Protein AF-A0A3B0R1J9-F1 (afdb_monomer_lite)

Secondary structure (DSSP, 8-state):
-BS-EEE---SPP-PPTTSGGGGSPTTEEEEEES-SS-EEBS-EEE--SSEEEEEE-TTTTT-TT---TTS--S--S-EE---EEES-SSS--HHHHHHHHHTT-SS--SEEEES--SS-EES-GGGS-EES-TT-B--S-S--TTSPPSS-SSPPPPP---HHHHHHHHIIIIITTT--SSS-SSS--HHHHHHHTTT-HHHHHHHHHS-----TTSPPPPP-TTS-HHHHHHHHHHHHH------

pLDDT: mean 90.19, std 9.76, range [39.56, 98.62]

Radius of gyration: 22.63 Å; chains: 1; bounding box: 56×39×59 Å

InterPro domains:
  IPR009056 Cytochrome c-like domain [PS51007] (162-243)
  IPR011050 Pectin lyase fold/virulence factor [SSF51126] (3-91)
  IPR012334 Pectin lyase fold [G3DSA:2.160.20.10] (1-130)
  IPR036909 Cytochrome c-like domain superfamily [G3DSA:1.10.760.10] (140-243)
  IPR036909 Cytochrome c-like domain superfamily [SSF46626] (166-244)

Foldseek 3Di:
DADEEQEQQQDQQPPDPPDLSNQDHRLEGAEAWLAEPAEYDHYAFEQRQAERYEAYFCVVSVNPPPPPPPRRRHYEQYEYADYHYYHGFQHHDDPQVVVCVVVVHNGGWNYEYDDDYDNAAYACVVVIRYDPCPRHHHDPDRDCPVPDDPDDPDPDDPDPQDLLCLLVCLCVVPPCCQEDQCDGRQDDHLVVVLVVQPVNLVVQLVCLQPPDCPDPVHDGDHRPVVDDPSSSSSNSVVSNVDDDDDD

Structure (mmCIF, N/CA/C/O backbone):
data_AF-A0A3B0R1J9-F1
#
_entry.id   AF-A0A3B0R1J9-F1
#
loop_
_atom_site.group_PDB
_atom_site.id
_atom_site.type_symbol
_atom_site.label_atom_id
_atom_site.label_alt_id
_atom_site.label_comp_id
_atom_site.label_asym_id
_atom_site.label_entity_id
_atom_site.label_seq_id
_atom_site.pdbx_PDB_ins_code
_atom_site.Cartn_x
_atom_site.Cartn_y
_atom_site.Cartn_z
_atom_site.occupancy
_atom_site.B_iso_or_equiv
_atom_site.auth_seq_id
_atom_site.auth_comp_id
_atom_site.auth_asym_id
_atom_site.auth_atom_id
_atom_site.pdbx_PDB_model_num
ATOM 1 N N . MET A 1 1 ? 11.572 1.610 1.416 1.00 89.94 1 MET A N 1
ATOM 2 C CA . MET A 1 1 ? 10.756 0.505 1.961 1.00 89.94 1 MET A CA 1
ATOM 3 C C . MET A 1 1 ? 11.480 -0.829 1.808 1.00 89.94 1 MET A C 1
ATOM 5 O O . MET A 1 1 ? 11.990 -1.116 0.729 1.00 89.94 1 MET A O 1
ATOM 9 N N . ARG A 1 2 ? 11.538 -1.637 2.876 1.00 92.94 2 ARG A N 1
ATOM 10 C CA . ARG A 1 2 ? 12.175 -2.963 2.841 1.00 92.94 2 ARG A CA 1
ATOM 11 C C . ARG A 1 2 ? 11.554 -3.976 3.789 1.00 92.94 2 ARG A C 1
ATOM 13 O O . ARG A 1 2 ? 10.924 -3.563 4.759 1.00 92.94 2 ARG A O 1
ATOM 20 N N . ASN A 1 3 ? 11.816 -5.261 3.548 1.00 92.88 3 ASN A N 1
ATOM 21 C CA . ASN A 1 3 ? 11.417 -6.393 4.395 1.00 92.88 3 ASN A CA 1
ATOM 22 C C . ASN A 1 3 ? 9.895 -6.591 4.504 1.00 92.88 3 ASN A C 1
ATOM 24 O O . ASN A 1 3 ? 9.404 -7.013 5.550 1.00 92.88 3 ASN A O 1
ATOM 28 N N . ASN A 1 4 ? 9.145 -6.278 3.444 1.00 94.62 4 ASN A N 1
ATOM 29 C CA . ASN A 1 4 ? 7.693 -6.465 3.411 1.00 94.62 4 ASN A CA 1
ATOM 30 C C . ASN A 1 4 ? 7.298 -7.717 2.624 1.00 94.62 4 ASN A C 1
ATOM 32 O O . ASN A 1 4 ? 7.984 -8.120 1.681 1.00 94.62 4 ASN A O 1
ATOM 36 N N . PHE A 1 5 ? 6.140 -8.270 2.980 1.00 97.56 5 PHE A N 1
ATOM 37 C CA . PHE A 1 5 ? 5.405 -9.239 2.174 1.00 97.56 5 PHE A CA 1
ATOM 38 C C . PHE A 1 5 ? 4.242 -8.503 1.509 1.00 97.56 5 PHE A C 1
ATOM 40 O O . PHE A 1 5 ? 3.363 -7.990 2.197 1.00 97.56 5 PHE A O 1
ATOM 47 N N . VAL A 1 6 ? 4.267 -8.412 0.182 1.00 98.12 6 VAL A N 1
ATOM 48 C CA . VAL A 1 6 ? 3.245 -7.735 -0.624 1.00 98.12 6 VAL A CA 1
ATOM 49 C C . VAL A 1 6 ? 2.601 -8.783 -1.518 1.00 98.12 6 VAL A C 1
ATOM 51 O O . VAL A 1 6 ? 3.112 -9.097 -2.597 1.00 98.12 6 VAL A O 1
ATOM 54 N N . SER A 1 7 ? 1.516 -9.379 -1.034 1.00 97.62 7 SER A N 1
ATOM 55 C CA . SER A 1 7 ? 0.930 -10.566 -1.647 1.00 97.62 7 SER A CA 1
ATOM 56 C C . SER A 1 7 ? -0.553 -10.424 -1.932 1.00 97.62 7 SER A C 1
ATOM 58 O O . SER A 1 7 ? -1.298 -9.980 -1.064 1.00 97.62 7 SER A O 1
ATOM 60 N N . ASP A 1 8 ? -0.969 -10.902 -3.105 1.00 97.44 8 ASP A N 1
ATOM 61 C CA . ASP A 1 8 ? -2.372 -11.132 -3.456 1.00 97.44 8 ASP A CA 1
ATOM 62 C C . ASP A 1 8 ? -3.286 -9.914 -3.244 1.00 97.44 8 ASP A C 1
ATOM 64 O O . ASP A 1 8 ? -4.426 -10.057 -2.796 1.00 97.44 8 ASP A O 1
ATOM 68 N N . ASN A 1 9 ? -2.827 -8.714 -3.625 1.00 95.38 9 ASN A N 1
ATOM 69 C CA . ASN A 1 9 ? -3.610 -7.468 -3.571 1.00 95.38 9 ASN A CA 1
ATOM 70 C C . ASN A 1 9 ? -4.761 -7.435 -4.603 1.00 95.38 9 ASN A C 1
ATOM 72 O O . ASN A 1 9 ? -4.996 -6.429 -5.260 1.00 95.38 9 ASN A O 1
ATOM 76 N N . ASN A 1 10 ? -5.467 -8.548 -4.792 1.00 96.75 10 ASN A N 1
ATOM 77 C CA . ASN A 1 10 ? -6.402 -8.822 -5.883 1.00 96.75 10 ASN A CA 1
ATOM 78 C C . ASN A 1 10 ? -7.866 -8.535 -5.530 1.00 96.75 10 ASN A C 1
ATOM 80 O O . ASN A 1 10 ? -8.746 -8.795 -6.349 1.00 96.75 10 ASN A O 1
ATOM 84 N N . HIS A 1 11 ? -8.134 -8.063 -4.312 1.00 93.25 11 HIS A N 1
ATOM 85 C CA . HIS A 1 11 ? -9.479 -7.683 -3.904 1.00 93.25 11 HIS A CA 1
ATOM 86 C C . HIS A 1 11 ? -9.973 -6.474 -4.711 1.00 93.25 11 HIS A C 1
ATOM 88 O O . HIS A 1 11 ? -9.176 -5.647 -5.158 1.00 93.25 11 HIS A O 1
ATOM 94 N N . GLU A 1 12 ? -11.288 -6.385 -4.903 1.00 90.31 12 GLU A N 1
ATOM 95 C CA . GLU A 1 12 ? -11.907 -5.226 -5.541 1.00 90.31 12 GLU A CA 1
ATOM 96 C C . GLU A 1 12 ? -11.572 -3.949 -4.758 1.00 90.31 12 GLU A C 1
ATOM 98 O O . GLU A 1 12 ? -11.477 -3.956 -3.530 1.00 90.31 12 GLU A O 1
ATOM 103 N N . ASN A 1 13 ? -11.332 -2.848 -5.467 1.00 85.62 13 ASN A N 1
ATOM 104 C CA . ASN A 1 13 ? -10.977 -1.599 -4.814 1.00 85.62 13 ASN A CA 1
ATOM 105 C C . ASN A 1 13 ? -12.206 -1.014 -4.096 1.00 85.62 13 ASN A C 1
ATOM 107 O O . ASN A 1 13 ? -13.231 -0.758 -4.720 1.00 85.62 13 ASN A O 1
ATOM 111 N N . PHE A 1 14 ? -12.078 -0.783 -2.790 1.00 86.38 14 PHE A N 1
ATOM 112 C CA . PHE A 1 14 ? -13.118 -0.238 -1.907 1.00 86.38 14 PHE A CA 1
ATOM 113 C C . PHE A 1 14 ? -12.873 1.233 -1.524 1.00 86.38 14 PHE A C 1
ATOM 115 O O . PHE A 1 14 ? -13.463 1.750 -0.573 1.00 86.38 14 PHE A O 1
ATOM 122 N N . GLY A 1 15 ? -11.970 1.919 -2.226 1.00 80.44 15 GLY A N 1
ATOM 123 C CA . GLY A 1 15 ? -11.703 3.339 -2.043 1.00 80.44 15 GLY A CA 1
ATOM 124 C C . GLY A 1 15 ? -12.952 4.180 -2.303 1.00 80.44 15 GLY A C 1
ATOM 125 O O . GLY A 1 15 ? -13.723 3.907 -3.223 1.00 80.44 15 GLY A O 1
ATOM 126 N N . ALA A 1 16 ? -13.147 5.233 -1.505 1.00 76.25 16 ALA A N 1
ATOM 127 C CA . ALA A 1 16 ? -14.312 6.104 -1.634 1.00 76.25 16 ALA A CA 1
ATOM 128 C C . ALA A 1 16 ? -14.407 6.683 -3.062 1.00 76.25 16 ALA A C 1
ATOM 130 O O . ALA A 1 16 ? -13.393 7.201 -3.551 1.00 76.25 16 ALA A O 1
ATOM 131 N N . PRO A 1 17 ? -15.579 6.637 -3.727 1.00 77.75 17 PRO A N 1
ATOM 132 C CA . PRO A 1 17 ? -15.736 7.176 -5.074 1.00 77.75 17 PRO A CA 1
ATOM 133 C C . PRO A 1 17 ? -15.228 8.618 -5.176 1.00 77.75 17 PRO A C 1
ATOM 135 O O . PRO A 1 17 ? -15.587 9.473 -4.367 1.00 77.75 17 PRO A O 1
ATOM 138 N N . GLY A 1 18 ? -14.369 8.883 -6.161 1.00 73.88 18 GLY A N 1
ATOM 139 C CA . GLY A 1 18 ? -13.757 10.200 -6.372 1.00 73.88 18 GLY A CA 1
ATOM 140 C C . GLY A 1 18 ? -12.479 10.456 -5.564 1.00 73.88 18 GLY A C 1
ATOM 141 O O . GLY A 1 18 ? -11.815 11.462 -5.799 1.00 73.88 18 GLY A O 1
ATOM 142 N N . SER A 1 19 ? -12.092 9.555 -4.654 1.00 77.44 19 SER A N 1
ATOM 143 C CA . SER A 1 19 ? -10.760 9.582 -4.039 1.00 77.44 19 SER A CA 1
ATOM 144 C C . SER A 1 19 ? -9.698 9.093 -5.023 1.00 77.44 19 SER A C 1
ATOM 146 O O . SER A 1 19 ? -9.966 8.223 -5.853 1.00 77.44 19 SER A O 1
ATOM 148 N N . ILE A 1 20 ? -8.468 9.586 -4.882 1.00 75.62 20 ILE A N 1
ATOM 149 C CA . ILE A 1 20 ? -7.325 9.129 -5.688 1.00 75.62 20 ILE A CA 1
ATOM 150 C C . ILE A 1 20 ? -7.148 7.608 -5.572 1.00 75.62 20 ILE A C 1
ATOM 152 O O . ILE A 1 20 ? -6.971 6.912 -6.568 1.00 75.62 20 ILE A O 1
ATOM 156 N N . VAL A 1 21 ? -7.276 7.070 -4.356 1.00 80.75 21 VAL A N 1
ATOM 157 C CA . VAL A 1 21 ? -7.072 5.639 -4.106 1.00 80.75 21 VAL A CA 1
ATOM 158 C C . VAL A 1 21 ? -8.142 4.754 -4.743 1.00 80.75 21 VAL A C 1
ATOM 160 O O . VAL A 1 21 ? -7.839 3.603 -5.028 1.00 80.75 21 VAL A O 1
ATOM 163 N N . SER A 1 22 ? -9.347 5.267 -5.033 1.00 83.50 22 SER A N 1
ATOM 164 C CA . SER A 1 22 ? -10.405 4.500 -5.720 1.00 83.50 22 SER A CA 1
ATOM 165 C C . SER A 1 22 ? -10.076 4.161 -7.178 1.00 83.50 22 SER A C 1
ATOM 167 O O . SER A 1 22 ? -10.641 3.222 -7.732 1.00 83.50 22 SER A O 1
ATOM 169 N N . GLY A 1 23 ? -9.140 4.894 -7.793 1.00 83.25 23 GLY A N 1
ATOM 170 C CA . GLY A 1 23 ? -8.688 4.648 -9.163 1.00 83.25 23 GLY A CA 1
ATOM 171 C C . GLY A 1 23 ? -7.627 3.553 -9.291 1.00 83.25 23 GLY A C 1
ATOM 172 O O . GLY A 1 23 ? -7.325 3.132 -10.405 1.00 83.25 23 GLY A O 1
ATOM 173 N N . ILE A 1 24 ? -7.058 3.076 -8.178 1.00 88.00 24 ILE A N 1
ATOM 174 C CA . ILE A 1 24 ? -5.960 2.103 -8.207 1.00 88.00 24 ILE A CA 1
ATOM 175 C C . ILE A 1 24 ? -6.506 0.732 -8.641 1.00 88.00 24 ILE A C 1
ATOM 177 O O . ILE A 1 24 ? -7.381 0.183 -7.968 1.00 88.00 24 ILE A O 1
ATOM 181 N N . PRO A 1 25 ? -6.009 0.123 -9.730 1.00 90.81 25 PRO A N 1
ATOM 182 C CA . PRO A 1 25 ? -6.541 -1.158 -10.165 1.00 90.81 25 PRO A CA 1
ATOM 183 C C . PRO A 1 25 ? -6.240 -2.288 -9.163 1.00 90.81 25 PRO A C 1
ATOM 185 O O . PRO A 1 25 ? -5.107 -2.372 -8.664 1.00 90.81 25 PRO A O 1
ATOM 188 N N . PRO A 1 26 ? -7.200 -3.204 -8.919 1.00 94.12 26 PRO A N 1
ATOM 189 C CA . PRO A 1 26 ? -6.953 -4.451 -8.201 1.00 94.12 26 PRO A CA 1
ATOM 190 C C . PRO A 1 26 ? -5.757 -5.213 -8.770 1.00 94.12 26 PRO A C 1
ATOM 192 O O . PRO A 1 26 ? -5.537 -5.247 -9.978 1.00 94.12 26 PRO A O 1
ATOM 195 N N . GLY A 1 27 ? -4.998 -5.863 -7.898 1.00 95.56 27 GLY A N 1
ATOM 196 C CA . GLY A 1 27 ? -3.801 -6.622 -8.245 1.00 95.56 27 GLY A CA 1
ATOM 197 C C . GLY A 1 27 ? -2.546 -5.766 -8.396 1.00 95.56 27 GLY A C 1
ATOM 198 O O . GLY A 1 27 ? -1.582 -6.234 -8.999 1.00 95.56 27 GLY A O 1
ATOM 199 N N . THR A 1 28 ? -2.546 -4.528 -7.899 1.00 96.25 28 THR A N 1
ATOM 200 C CA . THR A 1 28 ? -1.350 -3.675 -7.824 1.00 96.25 28 THR A CA 1
ATOM 201 C C . THR A 1 28 ? -0.600 -3.960 -6.519 1.00 96.25 28 THR A C 1
ATOM 203 O O . THR A 1 28 ? -1.170 -3.845 -5.436 1.00 96.25 28 THR A O 1
ATOM 206 N N . GLY A 1 29 ? 0.670 -4.364 -6.609 1.00 97.31 29 GLY A N 1
ATOM 207 C CA . GLY A 1 29 ? 1.509 -4.668 -5.447 1.00 97.31 29 GLY A CA 1
ATOM 208 C C . GLY A 1 29 ? 1.966 -3.407 -4.712 1.00 97.31 29 GLY A C 1
ATOM 209 O O . GLY A 1 29 ? 1.382 -3.016 -3.705 1.00 97.31 29 GLY A O 1
ATOM 210 N N . ILE A 1 30 ? 3.027 -2.777 -5.214 1.00 97.81 30 ILE A N 1
ATOM 211 C CA . ILE A 1 30 ? 3.545 -1.493 -4.728 1.00 97.81 30 ILE A CA 1
ATOM 212 C C . ILE A 1 30 ? 3.221 -0.418 -5.764 1.00 97.81 30 ILE A C 1
ATOM 214 O O . ILE A 1 30 ? 3.515 -0.601 -6.942 1.00 97.81 30 ILE A O 1
ATOM 218 N N . LEU A 1 31 ? 2.665 0.707 -5.320 1.00 95.25 31 LEU A N 1
ATOM 219 C CA . LEU A 1 31 ? 2.482 1.906 -6.133 1.00 95.25 31 LEU A CA 1
ATOM 220 C C . LEU A 1 31 ? 3.383 3.020 -5.594 1.00 95.25 31 LEU A C 1
ATOM 222 O O . LEU A 1 31 ? 3.237 3.430 -4.444 1.00 95.25 31 LEU A O 1
ATOM 226 N N . VAL A 1 32 ? 4.297 3.505 -6.429 1.00 95.44 32 VAL A N 1
ATOM 227 C CA . VAL A 1 32 ? 5.063 4.734 -6.209 1.00 95.44 32 VAL A CA 1
ATOM 228 C C . VAL A 1 32 ? 4.465 5.792 -7.120 1.00 95.44 32 VAL A C 1
ATOM 230 O O . VAL A 1 32 ? 4.574 5.684 -8.337 1.00 95.44 32 VAL A O 1
ATOM 233 N N . MET A 1 33 ? 3.794 6.781 -6.538 1.00 91.62 33 MET A N 1
ATOM 234 C CA . MET A 1 33 ? 3.111 7.826 -7.293 1.00 91.62 33 MET A CA 1
ATOM 235 C C . MET A 1 33 ? 3.622 9.196 -6.865 1.00 91.62 33 MET A C 1
ATOM 237 O O . MET A 1 33 ? 3.461 9.532 -5.692 1.00 91.62 33 MET A O 1
ATOM 241 N N . ALA A 1 34 ? 4.216 9.941 -7.806 1.00 89.88 34 ALA A N 1
ATOM 242 C CA . ALA A 1 34 ? 4.748 11.296 -7.597 1.00 89.88 34 ALA A CA 1
ATOM 243 C C . ALA A 1 34 ? 5.610 11.422 -6.322 1.00 89.88 34 ALA A C 1
ATOM 245 O O . ALA A 1 34 ? 5.433 12.332 -5.513 1.00 89.88 34 ALA A O 1
ATOM 246 N N . ALA A 1 35 ? 6.451 10.415 -6.071 1.00 91.62 35 ALA A N 1
ATOM 247 C CA . ALA A 1 35 ? 7.222 10.309 -4.843 1.00 91.62 35 ALA A CA 1
ATOM 248 C C . ALA A 1 35 ? 8.715 10.238 -5.140 1.00 91.62 35 ALA A C 1
ATOM 250 O O . ALA A 1 35 ? 9.154 9.435 -5.966 1.00 91.62 35 ALA A O 1
ATOM 251 N N . ASP A 1 36 ? 9.458 11.014 -4.361 1.00 94.19 36 ASP A N 1
ATOM 252 C CA . ASP A 1 36 ? 10.896 11.182 -4.487 1.00 94.19 36 ASP A CA 1
ATOM 253 C C . ASP A 1 36 ? 11.686 10.288 -3.533 1.00 94.19 36 ASP A C 1
ATOM 255 O O . ASP A 1 36 ? 11.230 9.950 -2.435 1.00 94.19 36 ASP A O 1
ATOM 259 N N . ASP A 1 37 ? 12.912 9.946 -3.938 1.00 95.31 37 ASP A N 1
ATOM 260 C CA . ASP A 1 37 ? 13.922 9.286 -3.096 1.00 95.31 37 ASP A CA 1
ATOM 261 C C . ASP A 1 37 ? 13.435 7.956 -2.487 1.00 95.31 37 ASP A C 1
ATOM 263 O O . ASP A 1 37 ? 13.807 7.536 -1.382 1.00 95.31 37 ASP A O 1
ATOM 267 N N . VAL A 1 38 ? 12.585 7.251 -3.238 1.00 96.56 38 VAL A N 1
ATOM 268 C CA . VAL A 1 38 ? 12.028 5.964 -2.828 1.00 96.56 38 VAL A CA 1
ATOM 269 C C . VAL A 1 38 ? 13.006 4.840 -3.152 1.00 96.56 38 VAL A C 1
ATOM 271 O O . VAL A 1 38 ? 13.241 4.511 -4.310 1.00 96.56 38 VAL A O 1
ATOM 274 N N . ILE A 1 39 ? 13.518 4.168 -2.119 1.00 97.38 39 ILE A N 1
ATOM 275 C CA . ILE A 1 39 ? 14.309 2.938 -2.278 1.00 97.38 39 ILE A CA 1
ATOM 276 C C . ILE A 1 39 ? 13.432 1.715 -1.992 1.00 97.38 39 ILE A C 1
ATOM 278 O O . ILE A 1 39 ? 12.862 1.617 -0.902 1.00 97.38 39 ILE A O 1
ATOM 282 N N . ILE A 1 40 ? 13.336 0.762 -2.924 1.00 98.00 40 ILE A N 1
ATOM 283 C CA . ILE A 1 40 ? 12.571 -0.488 -2.768 1.00 98.00 40 ILE A CA 1
ATOM 284 C C . ILE A 1 40 ? 13.533 -1.677 -2.748 1.00 98.00 40 ILE A C 1
ATOM 286 O O . ILE A 1 40 ? 14.151 -2.005 -3.759 1.00 98.00 40 ILE A O 1
ATOM 290 N N . GLU A 1 41 ? 13.636 -2.358 -1.608 1.00 97.38 41 GLU A N 1
ATOM 291 C CA . GLU A 1 41 ? 14.619 -3.429 -1.399 1.00 97.38 41 GLU A CA 1
ATOM 292 C C . GLU A 1 41 ? 14.069 -4.563 -0.526 1.00 97.38 41 GLU A C 1
ATOM 294 O O . GLU A 1 41 ? 13.324 -4.324 0.413 1.00 97.38 41 GLU A O 1
ATOM 299 N N . ASN A 1 42 ? 14.500 -5.796 -0.771 1.00 97.00 42 ASN A N 1
ATOM 300 C CA . ASN A 1 42 ? 14.294 -6.968 0.076 1.00 97.00 42 ASN A CA 1
ATOM 301 C C . ASN A 1 42 ? 12.825 -7.200 0.452 1.00 97.00 42 ASN A C 1
ATOM 303 O O . ASN A 1 42 ? 12.500 -7.561 1.583 1.00 97.00 42 ASN A O 1
ATOM 307 N N . ASN A 1 43 ? 11.920 -6.950 -0.491 1.00 98.19 43 ASN A N 1
ATOM 308 C CA . ASN A 1 43 ? 10.515 -7.304 -0.359 1.00 98.19 43 ASN A CA 1
ATOM 309 C C . ASN A 1 43 ? 10.246 -8.625 -1.088 1.00 98.19 43 ASN A C 1
ATOM 311 O O . ASN A 1 43 ? 10.880 -8.931 -2.102 1.00 98.19 43 ASN A O 1
ATOM 315 N N . ILE A 1 44 ? 9.281 -9.386 -0.581 1.00 98.44 44 ILE A N 1
ATOM 316 C CA . ILE A 1 44 ? 8.680 -10.529 -1.271 1.00 98.44 44 ILE A CA 1
ATOM 317 C C . ILE A 1 44 ? 7.361 -10.035 -1.858 1.00 98.44 44 ILE A C 1
ATOM 319 O O . ILE A 1 44 ? 6.432 -9.722 -1.117 1.00 98.44 44 ILE A O 1
ATOM 323 N N . ILE A 1 45 ? 7.299 -9.925 -3.183 1.00 98.62 45 ILE A N 1
ATOM 324 C CA . ILE A 1 45 ? 6.162 -9.359 -3.916 1.00 98.62 45 ILE A CA 1
ATOM 325 C C . ILE A 1 45 ? 5.577 -10.456 -4.798 1.00 98.62 45 ILE A C 1
ATOM 327 O O . ILE A 1 45 ? 6.211 -10.875 -5.771 1.00 98.62 45 ILE A O 1
ATOM 331 N N . SER A 1 46 ? 4.385 -10.949 -4.468 1.00 98.44 46 SER A N 1
ATOM 332 C CA . SER A 1 46 ? 3.853 -12.151 -5.114 1.00 98.44 46 SER A CA 1
ATOM 333 C C . SER A 1 46 ? 2.357 -12.150 -5.385 1.00 98.44 46 SER A C 1
ATOM 335 O O . SER A 1 46 ? 1.573 -11.670 -4.580 1.00 98.44 46 SER A O 1
ATOM 337 N N . GLY A 1 47 ? 1.936 -12.775 -6.484 1.00 98.06 47 GLY A N 1
ATOM 338 C CA . GLY A 1 47 ? 0.512 -13.044 -6.734 1.00 98.06 47 GLY A CA 1
ATOM 339 C C . GLY A 1 47 ? -0.340 -11.809 -7.052 1.00 98.06 47 GLY A C 1
ATOM 340 O O . GLY A 1 47 ? -1.557 -11.920 -7.164 1.00 98.06 47 GLY A O 1
ATOM 341 N N . ASN A 1 48 ? 0.263 -10.632 -7.234 1.00 98.25 48 ASN A N 1
ATOM 342 C CA . ASN A 1 48 ? -0.464 -9.413 -7.585 1.00 98.25 48 ASN A CA 1
ATOM 343 C C . ASN A 1 48 ? -0.844 -9.463 -9.073 1.00 98.25 48 ASN A C 1
ATOM 345 O O . ASN A 1 48 ? 0.024 -9.452 -9.948 1.00 98.25 48 ASN A O 1
ATOM 349 N N . ASN A 1 49 ? -2.138 -9.577 -9.382 1.00 97.50 49 ASN A N 1
ATOM 350 C CA . ASN A 1 49 ? -2.614 -9.921 -10.724 1.00 97.50 49 ASN A CA 1
ATOM 351 C C . ASN A 1 49 ? -2.312 -8.866 -11.788 1.00 97.50 49 ASN A C 1
ATOM 353 O O . ASN A 1 49 ? -2.152 -9.232 -12.951 1.00 97.50 49 ASN A O 1
ATOM 357 N N . ASN A 1 50 ? -2.215 -7.595 -11.410 1.00 96.19 50 ASN A N 1
ATOM 358 C CA . ASN A 1 50 ? -2.021 -6.495 -12.340 1.00 96.19 50 ASN A CA 1
ATOM 359 C C . ASN A 1 50 ? -0.539 -6.179 -12.550 1.00 96.19 50 ASN A C 1
ATOM 361 O O . ASN A 1 50 ? -0.052 -6.263 -13.677 1.00 96.19 50 ASN A O 1
ATOM 365 N N . VAL A 1 51 ? 0.185 -5.875 -11.470 1.00 97.69 51 VAL A N 1
ATOM 366 C CA . VAL A 1 51 ? 1.608 -5.508 -11.506 1.00 97.69 51 VAL A CA 1
ATOM 367 C C . VAL A 1 51 ? 2.254 -5.672 -10.129 1.00 97.69 51 VAL A C 1
ATOM 369 O O . VAL A 1 51 ? 1.600 -5.472 -9.106 1.00 97.69 51 VAL A O 1
ATOM 372 N N . GLY A 1 52 ? 3.538 -6.039 -10.089 1.00 98.12 52 GLY A N 1
ATOM 373 C CA . GLY A 1 52 ? 4.300 -6.130 -8.838 1.00 98.12 52 GLY A CA 1
ATOM 374 C C . GLY A 1 52 ? 4.650 -4.752 -8.270 1.00 98.12 52 GLY A C 1
ATOM 375 O O . GLY A 1 52 ? 4.302 -4.451 -7.131 1.00 98.12 52 GLY A O 1
ATOM 376 N N . ILE A 1 53 ? 5.299 -3.906 -9.070 1.00 98.25 53 ILE A N 1
ATOM 377 C CA . ILE A 1 53 ? 5.612 -2.508 -8.751 1.00 98.25 53 ILE A CA 1
ATOM 378 C C . ILE A 1 53 ? 5.155 -1.617 -9.909 1.00 98.25 53 ILE A C 1
ATOM 380 O O . ILE A 1 53 ? 5.557 -1.845 -11.046 1.00 98.25 53 ILE A O 1
ATOM 384 N N . ALA A 1 54 ? 4.356 -0.596 -9.619 1.00 96.56 54 ALA A N 1
ATOM 385 C CA . ALA A 1 54 ? 4.021 0.483 -10.541 1.00 96.56 54 ALA A CA 1
ATOM 386 C C . ALA A 1 54 ? 4.651 1.794 -10.060 1.00 96.56 54 ALA A C 1
ATOM 388 O O . ALA A 1 54 ? 4.489 2.165 -8.899 1.00 96.56 54 ALA A O 1
ATOM 389 N N . ILE A 1 55 ? 5.355 2.482 -10.954 1.00 96.50 55 ILE A N 1
ATOM 390 C CA . ILE A 1 55 ? 5.926 3.815 -10.750 1.00 96.50 55 ILE A CA 1
ATOM 391 C C . ILE A 1 55 ? 5.222 4.755 -11.722 1.00 96.50 55 ILE A C 1
ATOM 393 O O . ILE A 1 55 ? 5.183 4.468 -12.918 1.00 96.50 55 ILE A O 1
ATOM 397 N N . THR A 1 56 ? 4.621 5.827 -11.212 1.00 92.38 56 THR A N 1
ATOM 398 C CA . THR A 1 56 ? 3.804 6.735 -12.023 1.00 92.38 56 THR A CA 1
ATOM 399 C C . THR A 1 56 ? 3.839 8.172 -11.527 1.00 92.38 56 THR A C 1
ATOM 401 O O . THR A 1 56 ? 4.014 8.434 -10.339 1.00 92.38 56 THR A O 1
ATOM 404 N N . ASP A 1 57 ? 3.616 9.111 -12.437 1.00 88.06 57 ASP A N 1
ATOM 405 C CA . ASP A 1 57 ? 3.236 10.481 -12.095 1.00 88.06 57 ASP A CA 1
ATOM 406 C C . ASP A 1 57 ? 1.749 10.571 -11.683 1.00 88.06 57 ASP A C 1
ATOM 408 O O . ASP A 1 57 ? 0.998 9.585 -11.742 1.00 88.06 57 ASP A O 1
ATOM 412 N N . PHE A 1 58 ? 1.305 11.758 -11.258 1.00 80.06 58 PHE A N 1
ATOM 413 C CA . PHE A 1 58 ? -0.103 12.002 -10.920 1.00 80.06 58 PHE A CA 1
ATOM 414 C C . PHE A 1 58 ? -1.062 11.908 -12.116 1.00 80.06 58 PHE A C 1
ATOM 416 O O . PHE A 1 58 ? -2.222 11.520 -11.934 1.00 80.06 58 PHE A O 1
ATOM 423 N N . GLU A 1 59 ? -0.621 12.271 -13.324 1.00 75.38 59 GLU A N 1
ATOM 424 C CA . GLU A 1 59 ? -1.487 12.300 -14.507 1.00 75.38 59 GLU A CA 1
ATOM 425 C C . GLU A 1 59 ? -1.917 10.890 -14.917 1.00 75.38 59 GLU A C 1
ATOM 427 O O . GLU A 1 59 ? -3.113 10.631 -15.091 1.00 75.38 59 GLU A O 1
ATOM 432 N N . ASN A 1 60 ? -0.946 9.982 -15.008 1.00 75.12 60 ASN A N 1
ATOM 433 C CA . ASN A 1 60 ? -1.129 8.577 -15.354 1.00 75.12 60 ASN A CA 1
ATOM 434 C C . ASN A 1 60 ? -1.652 7.761 -14.156 1.00 75.12 60 ASN A C 1
ATOM 436 O O . ASN A 1 60 ? -2.383 6.790 -14.333 1.00 75.12 60 ASN A O 1
ATOM 440 N N . GLY A 1 61 ? -1.379 8.195 -12.919 1.00 64.38 61 GLY A N 1
ATOM 441 C CA . GLY A 1 61 ? -1.869 7.558 -11.689 1.00 64.38 61 GLY A CA 1
ATOM 442 C C . GLY A 1 61 ? -3.358 7.780 -11.384 1.00 64.38 61 GLY A C 1
ATOM 443 O O . GLY A 1 61 ? -3.844 7.349 -10.338 1.00 64.38 61 GLY A O 1
ATOM 444 N N . GLY A 1 62 ? -4.099 8.473 -12.257 1.00 63.50 62 GLY A N 1
ATOM 445 C CA . GLY A 1 62 ? -5.519 8.786 -12.048 1.00 63.50 62 GLY A CA 1
ATOM 446 C C . GLY A 1 62 ? -5.764 9.906 -11.029 1.00 63.50 62 GLY A C 1
ATOM 447 O O . GLY A 1 62 ? -6.903 10.153 -10.632 1.00 63.50 62 GLY A O 1
ATOM 448 N N . ALA A 1 63 ? -4.710 10.621 -10.636 1.00 58.97 63 ALA A N 1
ATOM 449 C CA . ALA A 1 63 ? -4.707 11.649 -9.609 1.00 58.97 63 ALA A CA 1
ATOM 450 C C . ALA A 1 63 ? -4.606 13.059 -10.213 1.00 58.97 63 ALA A C 1
ATOM 452 O O . ALA A 1 63 ? -3.846 13.896 -9.731 1.00 58.97 63 ALA A O 1
ATOM 453 N N . LYS A 1 64 ? -5.448 13.379 -11.210 1.00 56.34 64 LYS A N 1
ATOM 454 C CA . LYS A 1 64 ? -5.581 14.727 -11.827 1.00 56.34 64 LYS A CA 1
ATOM 455 C C . LYS A 1 64 ? -5.990 15.851 -10.845 1.00 56.34 64 LYS A C 1
ATOM 457 O O . LYS A 1 64 ? -6.406 16.930 -11.263 1.00 56.34 64 LYS A O 1
ATOM 462 N N . ALA A 1 65 ? -5.979 15.574 -9.544 1.00 49.69 65 ALA A N 1
ATOM 463 C CA . ALA A 1 65 ? -6.551 16.389 -8.488 1.00 49.69 65 ALA A CA 1
ATOM 464 C C . ALA A 1 65 ? -5.572 17.411 -7.895 1.00 49.69 65 ALA A C 1
ATOM 466 O O . ALA A 1 65 ? -6.045 18.412 -7.355 1.00 49.69 65 ALA A O 1
ATOM 467 N N . SER A 1 66 ? -4.250 17.219 -8.003 1.00 55.00 66 SER A N 1
ATOM 468 C CA . SER A 1 66 ? -3.320 18.263 -7.561 1.00 55.00 66 SER A CA 1
ATOM 469 C C . SER A 1 66 ? -3.225 19.344 -8.635 1.00 55.00 66 SER A C 1
ATOM 471 O O . SER A 1 66 ? -2.631 19.150 -9.689 1.00 55.00 66 SER A O 1
ATOM 473 N N . LYS A 1 67 ? -3.876 20.481 -8.381 1.00 56.41 67 LYS A N 1
ATOM 474 C CA . LYS A 1 67 ? -3.709 21.723 -9.155 1.00 56.41 67 LYS A CA 1
ATOM 475 C C . LYS A 1 67 ? -2.659 22.638 -8.528 1.00 56.41 67 LYS A C 1
ATOM 477 O O . LYS A 1 67 ? -2.606 23.809 -8.895 1.00 56.41 67 LYS A O 1
ATOM 482 N N . ASP A 1 68 ? -1.924 22.144 -7.533 1.00 67.38 68 ASP A N 1
ATOM 483 C CA . ASP A 1 68 ? -0.886 22.91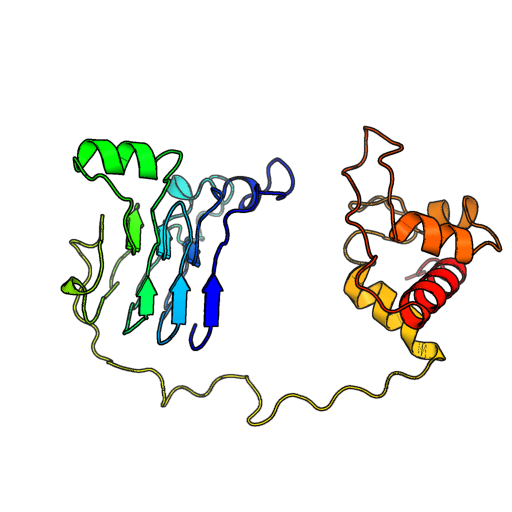6 -6.869 1.00 67.38 68 ASP A CA 1
ATOM 484 C C . ASP A 1 68 ? 0.312 23.043 -7.822 1.00 67.38 68 ASP A C 1
ATOM 486 O O . ASP A 1 68 ? 0.947 22.029 -8.116 1.00 67.38 68 ASP A O 1
ATOM 490 N N . PRO A 1 69 ? 0.601 24.247 -8.349 1.00 67.38 69 PRO A N 1
ATOM 491 C CA . PRO A 1 69 ? 1.696 24.447 -9.293 1.00 67.38 69 PRO A CA 1
ATOM 492 C C . PRO A 1 69 ? 3.079 24.202 -8.673 1.00 67.38 69 PRO A C 1
ATOM 494 O O . PRO A 1 69 ? 4.038 24.057 -9.423 1.00 67.38 69 PRO A O 1
ATOM 497 N N . GLU A 1 70 ? 3.186 24.149 -7.341 1.00 76.44 70 GLU A N 1
ATOM 498 C CA . GLU A 1 70 ? 4.436 23.862 -6.625 1.00 76.44 70 GLU A CA 1
ATOM 499 C C . GLU A 1 70 ? 4.634 22.360 -6.354 1.00 76.44 70 GLU A C 1
ATOM 501 O O . GLU A 1 70 ? 5.667 21.953 -5.823 1.00 76.44 70 GLU A O 1
ATOM 506 N N . SER A 1 71 ? 3.650 21.519 -6.688 1.00 74.19 71 SER A N 1
ATOM 507 C CA . SER A 1 71 ? 3.771 20.071 -6.542 1.00 74.19 71 SER A CA 1
ATOM 508 C C . SER A 1 71 ? 4.517 19.493 -7.738 1.00 74.19 71 SER A C 1
ATOM 510 O O . SER A 1 71 ? 4.025 19.582 -8.862 1.00 74.19 71 SER A O 1
ATOM 512 N N . ASP A 1 72 ? 5.642 18.822 -7.494 1.00 82.88 72 ASP A N 1
ATOM 513 C CA . ASP A 1 72 ? 6.252 17.969 -8.514 1.00 82.88 72 ASP A CA 1
ATOM 514 C C . ASP A 1 72 ? 5.304 16.796 -8.814 1.00 82.88 72 ASP A C 1
ATOM 516 O O . ASP A 1 72 ? 4.893 16.091 -7.883 1.00 82.88 72 ASP A O 1
ATOM 520 N N . PRO A 1 73 ? 4.859 16.612 -10.069 1.00 85.06 73 PRO A N 1
ATOM 521 C CA . PRO A 1 73 ? 3.981 15.507 -10.408 1.00 85.06 73 PRO A CA 1
ATOM 522 C C . PRO A 1 73 ? 4.736 14.198 -10.641 1.00 85.06 73 PRO A C 1
ATOM 524 O O . PRO A 1 73 ? 4.079 13.159 -10.728 1.00 85.06 73 PRO A O 1
ATOM 527 N N . ASN A 1 74 ? 6.063 14.230 -10.786 1.00 90.69 74 ASN A N 1
ATOM 528 C CA . ASN A 1 74 ? 6.850 13.087 -11.218 1.00 90.69 74 ASN A CA 1
ATOM 529 C C . ASN A 1 74 ? 7.453 12.315 -10.039 1.00 90.69 74 ASN A C 1
ATOM 531 O O . ASN A 1 74 ? 7.712 12.874 -8.979 1.00 90.69 74 ASN A O 1
ATOM 535 N N . PRO A 1 75 ? 7.667 11.001 -10.198 1.00 92.94 75 PRO A N 1
ATOM 536 C CA . PRO A 1 75 ? 8.472 10.227 -9.269 1.00 92.94 75 PRO A CA 1
ATOM 537 C C . PRO A 1 75 ? 9.968 10.348 -9.604 1.00 92.94 75 PRO A C 1
ATOM 539 O O . PRO A 1 75 ? 10.426 9.763 -10.590 1.00 92.94 75 PRO A O 1
ATOM 542 N N . ASP A 1 76 ? 10.752 11.012 -8.754 1.00 95.06 76 ASP A N 1
ATOM 543 C CA . ASP A 1 76 ? 12.196 11.141 -8.968 1.00 95.06 76 ASP A CA 1
ATOM 544 C C . ASP A 1 76 ? 13.047 10.229 -8.078 1.00 95.06 76 ASP A C 1
ATOM 546 O O . ASP A 1 76 ? 12.740 9.923 -6.923 1.00 95.06 76 ASP A O 1
ATOM 550 N N . ARG A 1 77 ? 14.210 9.829 -8.608 1.00 97.00 77 ARG A N 1
ATOM 551 C CA . ARG A 1 77 ? 15.264 9.107 -7.869 1.00 97.00 77 ARG A CA 1
ATOM 552 C C . ARG A 1 77 ? 14.763 7.813 -7.213 1.00 97.00 77 ARG A C 1
ATOM 554 O O . ARG A 1 77 ? 15.259 7.386 -6.165 1.00 97.00 77 ARG A O 1
ATOM 561 N N . VAL A 1 78 ? 13.816 7.133 -7.862 1.00 98.06 78 VAL A N 1
ATOM 562 C CA . VAL A 1 78 ? 13.326 5.828 -7.416 1.00 98.06 78 VAL A CA 1
ATOM 563 C C . VAL A 1 78 ? 14.414 4.783 -7.649 1.00 98.06 78 VAL A C 1
ATOM 565 O O . VAL A 1 78 ? 14.842 4.538 -8.775 1.00 98.06 78 VAL A O 1
ATOM 568 N N . THR A 1 79 ? 14.872 4.144 -6.577 1.00 98.25 79 THR A N 1
ATOM 569 C CA . THR A 1 79 ? 15.945 3.145 -6.616 1.00 98.25 79 THR A CA 1
ATOM 570 C C . THR A 1 79 ? 15.392 1.759 -6.306 1.00 98.25 79 THR A C 1
ATOM 572 O O . THR A 1 79 ? 14.985 1.467 -5.179 1.00 98.25 79 THR A O 1
ATOM 575 N N . ILE A 1 80 ? 15.404 0.870 -7.299 1.00 98.19 80 ILE A N 1
ATOM 576 C CA . ILE A 1 80 ? 14.965 -0.520 -7.151 1.00 98.19 80 ILE A CA 1
ATOM 577 C C . ILE A 1 80 ? 16.188 -1.418 -6.955 1.00 98.19 80 ILE A C 1
ATOM 579 O O . ILE A 1 80 ? 16.984 -1.647 -7.868 1.00 98.19 80 ILE A O 1
ATOM 583 N N . LEU A 1 81 ? 16.319 -1.965 -5.753 1.00 98.06 81 LEU A N 1
ATOM 584 C CA . LEU A 1 81 ? 17.355 -2.937 -5.416 1.00 98.06 81 LEU A CA 1
ATOM 585 C C . LEU A 1 81 ? 16.803 -4.367 -5.540 1.00 98.06 81 LEU A C 1
ATOM 587 O O . LEU A 1 81 ? 15.793 -4.616 -6.208 1.00 98.06 81 LEU A O 1
ATOM 591 N N . ASP A 1 82 ? 17.476 -5.343 -4.934 1.00 97.25 82 ASP A N 1
ATOM 592 C CA . ASP A 1 82 ? 17.041 -6.735 -5.002 1.00 97.25 82 ASP A CA 1
ATOM 593 C C . ASP A 1 82 ? 15.723 -6.952 -4.259 1.00 97.25 82 ASP A C 1
ATOM 595 O O . ASP A 1 82 ? 15.626 -6.743 -3.055 1.00 97.25 82 ASP A O 1
ATOM 599 N N . ASN A 1 83 ? 14.711 -7.421 -4.982 1.00 97.88 83 ASN A N 1
ATOM 600 C CA . ASN A 1 83 ? 13.426 -7.859 -4.457 1.00 97.88 83 ASN A CA 1
ATOM 601 C C . ASN A 1 83 ? 13.137 -9.261 -5.005 1.00 97.88 83 ASN A C 1
ATOM 603 O O . ASN A 1 83 ? 13.581 -9.627 -6.094 1.00 97.88 83 ASN A O 1
ATOM 607 N N . PHE A 1 84 ? 12.380 -10.061 -4.264 1.00 98.00 84 PHE A N 1
ATOM 608 C CA . PHE A 1 84 ? 11.907 -11.345 -4.762 1.00 98.00 84 PHE A CA 1
ATOM 609 C C . PHE A 1 84 ? 10.510 -11.167 -5.350 1.00 98.00 84 PHE A C 1
ATOM 611 O O . PHE A 1 84 ? 9.573 -10.837 -4.626 1.00 98.00 84 PHE A O 1
ATOM 618 N N . MET A 1 85 ? 10.372 -11.376 -6.660 1.00 98.19 85 MET A N 1
ATOM 619 C CA . MET A 1 85 ? 9.099 -11.228 -7.365 1.00 98.19 85 MET A CA 1
ATOM 620 C C . MET A 1 85 ? 8.689 -12.540 -8.018 1.00 98.19 85 MET A C 1
ATOM 622 O O . MET A 1 85 ? 9.474 -13.150 -8.744 1.00 98.19 85 MET A O 1
ATOM 626 N N . ILE A 1 86 ? 7.457 -12.979 -7.767 1.00 97.19 86 ILE A N 1
ATOM 627 C CA . ILE A 1 86 ? 6.935 -14.222 -8.339 1.00 97.19 86 ILE A CA 1
ATOM 628 C C . ILE A 1 86 ? 5.441 -14.112 -8.626 1.00 97.19 86 ILE A C 1
ATOM 630 O O . ILE A 1 86 ? 4.674 -13.604 -7.818 1.00 97.19 86 ILE A O 1
ATOM 634 N N . ASN A 1 87 ? 5.003 -14.636 -9.770 1.00 96.62 87 ASN A N 1
ATOM 635 C CA . ASN A 1 87 ? 3.584 -14.700 -10.132 1.00 96.62 87 ASN A CA 1
ATOM 636 C C . ASN A 1 87 ? 2.854 -13.343 -10.067 1.00 96.62 87 ASN A C 1
ATOM 638 O O . ASN A 1 87 ? 1.682 -13.315 -9.711 1.00 96.62 87 ASN A O 1
ATOM 642 N N . ASN A 1 88 ? 3.509 -12.232 -10.412 1.00 97.75 88 ASN A N 1
ATOM 643 C CA . ASN A 1 88 ? 2.826 -10.950 -10.605 1.00 97.75 88 ASN A CA 1
ATOM 644 C C . ASN A 1 88 ? 2.423 -10.764 -12.079 1.00 97.75 88 ASN A C 1
ATOM 646 O O . ASN A 1 88 ? 3.028 -11.355 -12.980 1.00 97.75 88 ASN A O 1
ATOM 650 N N . GLY A 1 89 ? 1.406 -9.943 -12.333 1.00 96.88 89 GLY A N 1
ATOM 651 C CA . GLY A 1 89 ? 0.941 -9.632 -13.684 1.00 96.88 89 GLY A CA 1
ATOM 652 C C . GLY A 1 89 ? 0.230 -10.797 -14.383 1.00 96.88 89 GLY A C 1
ATOM 653 O O . GLY A 1 89 ? 0.314 -10.921 -15.601 1.00 96.88 89 GLY A O 1
ATOM 654 N N . ASN A 1 90 ? -0.430 -11.704 -13.653 1.00 95.94 90 ASN A N 1
ATOM 655 C CA . ASN A 1 90 ? -1.113 -12.850 -14.277 1.00 95.94 90 ASN A CA 1
ATOM 656 C C . ASN A 1 90 ? -2.440 -12.481 -14.958 1.00 95.94 90 ASN A C 1
ATOM 658 O O . ASN A 1 90 ? -2.867 -13.191 -15.864 1.00 95.94 90 ASN A O 1
ATOM 662 N N . ASN A 1 91 ? -3.100 -11.409 -14.521 1.00 95.56 91 ASN A N 1
ATOM 663 C CA . ASN A 1 91 ? -4.345 -10.923 -15.107 1.00 95.56 91 ASN A CA 1
ATOM 664 C C . ASN A 1 91 ? -4.400 -9.384 -15.071 1.00 95.56 91 ASN A C 1
ATOM 666 O O . ASN A 1 91 ? -5.159 -8.821 -14.276 1.00 95.56 91 ASN A O 1
ATOM 670 N N . PRO A 1 92 ? -3.585 -8.693 -15.894 1.00 93.88 92 PRO A N 1
ATOM 671 C CA . PRO A 1 92 ? -3.599 -7.240 -15.948 1.00 93.88 92 PRO A CA 1
ATOM 672 C C . PRO A 1 92 ? -4.932 -6.680 -16.422 1.00 93.88 92 PRO A C 1
ATOM 674 O O . PRO A 1 92 ? -5.640 -7.290 -17.230 1.00 93.88 92 PRO A O 1
ATOM 677 N N . VAL A 1 93 ? -5.244 -5.478 -15.950 1.00 92.00 93 VAL A N 1
ATOM 678 C CA . VAL A 1 93 ? -6.459 -4.731 -16.287 1.00 92.00 93 VAL A CA 1
ATOM 679 C C . VAL A 1 93 ? -6.107 -3.318 -16.759 1.00 92.00 93 VAL A C 1
ATOM 681 O O . VAL A 1 93 ? -4.960 -2.883 -16.661 1.00 92.00 93 VAL A O 1
ATOM 684 N N . GLY A 1 94 ? -7.092 -2.612 -17.320 1.00 88.25 94 GLY A N 1
ATOM 685 C CA . GLY A 1 94 ? -6.935 -1.223 -17.758 1.00 88.25 94 GLY A CA 1
ATOM 686 C C . GLY A 1 94 ? -5.771 -1.021 -18.731 1.00 88.25 94 GLY A C 1
ATOM 687 O O . GLY A 1 94 ? -5.579 -1.798 -19.671 1.00 88.25 94 GLY A O 1
ATOM 688 N N . GLU A 1 95 ? -4.986 0.024 -18.486 1.00 86.12 95 GLU A N 1
ATOM 689 C CA . GLU A 1 95 ? -3.863 0.432 -19.335 1.00 86.12 95 GLU A CA 1
ATOM 690 C C . GLU A 1 95 ? -2.741 -0.610 -19.381 1.00 86.12 95 GLU A C 1
ATOM 692 O O . GLU A 1 95 ? -2.177 -0.853 -20.447 1.00 86.12 95 GLU A O 1
ATOM 697 N N . ILE A 1 96 ? -2.478 -1.320 -18.277 1.00 90.81 96 ILE A N 1
ATOM 698 C CA . ILE A 1 96 ? -1.455 -2.377 -18.248 1.00 90.81 96 ILE A CA 1
ATOM 699 C C . ILE A 1 96 ? -1.857 -3.537 -19.160 1.00 90.81 96 ILE A C 1
ATOM 701 O O . ILE A 1 96 ? -1.010 -4.105 -19.848 1.00 90.81 96 ILE A O 1
ATOM 705 N N . LYS A 1 97 ? -3.151 -3.875 -19.230 1.00 91.38 97 LYS A N 1
ATOM 706 C CA . LYS A 1 97 ? -3.643 -4.888 -20.175 1.00 91.38 97 LYS A CA 1
ATOM 707 C C . LYS A 1 97 ? -3.463 -4.443 -21.621 1.00 91.38 97 LYS A C 1
ATOM 709 O O . LYS A 1 97 ? -3.061 -5.252 -22.455 1.00 91.38 97 LYS A O 1
ATOM 714 N N . ALA A 1 98 ? -3.751 -3.177 -21.917 1.00 89.38 98 ALA A N 1
ATOM 715 C CA . ALA A 1 98 ? -3.544 -2.623 -23.250 1.00 89.38 98 ALA A CA 1
ATOM 716 C C . ALA A 1 98 ? -2.057 -2.677 -23.639 1.00 89.38 98 ALA A C 1
ATOM 718 O O . ALA A 1 98 ? -1.725 -3.224 -24.691 1.00 89.38 98 ALA A O 1
ATOM 719 N N . LEU A 1 99 ? -1.168 -2.229 -22.748 1.00 89.31 99 LEU A N 1
ATOM 720 C CA . LEU A 1 99 ? 0.283 -2.290 -22.932 1.00 89.31 99 LEU A CA 1
ATOM 721 C C . LEU A 1 99 ? 0.789 -3.734 -23.079 1.00 89.31 99 LEU A C 1
ATOM 723 O O . LEU A 1 99 ? 1.610 -4.023 -23.944 1.00 89.31 99 LEU A O 1
ATOM 727 N N . MET A 1 100 ? 0.256 -4.680 -22.304 1.00 91.88 100 MET A N 1
ATOM 728 C CA . MET A 1 100 ? 0.587 -6.102 -22.441 1.00 91.88 100 MET A CA 1
ATOM 729 C C . MET A 1 100 ? 0.308 -6.620 -23.855 1.00 91.88 100 MET A C 1
ATOM 731 O O . MET A 1 100 ? 1.139 -7.337 -24.418 1.00 91.88 100 MET A O 1
ATOM 735 N N . MET A 1 101 ? -0.831 -6.238 -24.443 1.00 89.81 101 MET A N 1
ATOM 736 C CA . MET A 1 101 ? -1.179 -6.643 -25.806 1.00 89.81 101 MET A CA 1
ATOM 737 C C . MET A 1 101 ? -0.251 -6.021 -26.852 1.00 89.81 101 MET A C 1
ATOM 739 O O . MET A 1 101 ? 0.119 -6.708 -27.801 1.00 89.81 101 MET A O 1
ATOM 743 N N . THR A 1 102 ? 0.174 -4.764 -26.681 1.00 89.31 102 THR A N 1
ATOM 744 C CA . THR A 1 102 ? 1.116 -4.120 -27.617 1.00 89.31 102 THR A CA 1
ATOM 745 C C . THR A 1 102 ? 2.520 -4.716 -27.535 1.00 89.31 102 THR A C 1
ATOM 747 O O . THR A 1 102 ? 3.249 -4.705 -28.520 1.00 89.31 102 THR A O 1
ATOM 750 N N . GLN A 1 103 ? 2.895 -5.259 -26.374 1.00 87.44 103 GLN A N 1
ATOM 751 C CA . GLN A 1 103 ? 4.157 -5.975 -26.163 1.00 87.44 103 GLN A CA 1
ATOM 752 C C . GLN A 1 103 ? 4.096 -7.449 -26.613 1.00 87.44 103 GLN A C 1
ATOM 754 O O . GLN A 1 103 ? 5.073 -8.175 -26.444 1.00 87.44 103 GLN A O 1
ATOM 759 N N . PHE A 1 104 ? 2.955 -7.918 -27.147 1.00 88.06 104 PHE A N 1
ATOM 760 C CA . PHE A 1 104 ? 2.701 -9.326 -27.498 1.00 88.06 104 PHE A CA 1
ATOM 761 C C . PHE A 1 104 ? 3.023 -10.313 -26.357 1.00 88.06 104 PHE A C 1
ATOM 763 O O . PHE A 1 104 ? 3.412 -11.458 -26.593 1.00 88.06 104 PHE A O 1
ATOM 770 N N . SER A 1 105 ? 2.861 -9.871 -25.107 1.00 89.69 105 SER A N 1
ATOM 771 C CA . SER A 1 105 ? 3.139 -10.680 -23.922 1.00 89.69 105 SER A CA 1
ATOM 772 C C . SER A 1 105 ? 1.877 -11.395 -23.443 1.00 89.69 105 SER A C 1
ATOM 774 O O . SER A 1 105 ? 0.772 -10.861 -23.509 1.00 89.69 105 SER A O 1
ATOM 776 N N . THR A 1 106 ? 2.036 -12.599 -22.895 1.00 88.69 106 THR A N 1
ATOM 777 C CA . THR A 1 106 ? 0.948 -13.339 -22.235 1.00 88.69 106 THR A CA 1
ATOM 778 C C . THR A 1 106 ? 0.853 -13.039 -20.737 1.00 88.69 106 THR A C 1
ATOM 780 O O . THR A 1 106 ? -0.007 -13.593 -20.056 1.00 88.69 106 THR A O 1
ATOM 783 N N . LYS A 1 107 ? 1.767 -12.217 -20.205 1.00 91.38 107 LYS A N 1
ATOM 784 C CA . LYS A 1 107 ? 1.801 -11.773 -18.806 1.00 91.38 107 LYS A CA 1
ATOM 785 C C . LYS A 1 107 ? 2.122 -10.284 -18.710 1.00 91.38 107 LYS A C 1
ATOM 787 O O . LYS A 1 107 ? 2.880 -9.749 -19.520 1.00 91.38 107 LYS A O 1
ATOM 792 N N . GLY A 1 108 ? 1.593 -9.648 -17.675 1.00 93.00 108 GLY A N 1
ATOM 793 C CA . GLY A 1 108 ? 1.984 -8.318 -17.232 1.00 93.00 108 GLY A CA 1
ATOM 794 C C . GLY A 1 108 ? 3.423 -8.258 -16.704 1.00 93.00 108 GLY A C 1
ATOM 795 O O . GLY A 1 108 ? 4.086 -9.297 -16.524 1.00 93.00 108 GLY A O 1
ATOM 796 N N . PRO A 1 109 ? 3.911 -7.038 -16.441 1.00 95.50 109 PRO A N 1
ATOM 797 C CA . PRO A 1 109 ? 5.250 -6.821 -15.941 1.00 95.50 109 PRO A CA 1
ATOM 798 C C . PRO A 1 109 ? 5.309 -7.111 -14.436 1.00 95.50 109 PRO A C 1
ATOM 800 O O . PRO A 1 109 ? 4.324 -6.995 -13.704 1.00 95.50 109 PRO A O 1
ATOM 803 N N . ASP A 1 110 ? 6.496 -7.470 -13.963 1.00 97.56 110 ASP A N 1
ATOM 804 C CA . ASP A 1 110 ? 6.819 -7.397 -12.543 1.00 97.56 110 ASP A CA 1
ATOM 805 C C . ASP A 1 110 ? 6.978 -5.929 -12.118 1.00 97.56 110 ASP A C 1
ATOM 807 O O . ASP A 1 110 ? 6.518 -5.558 -11.041 1.00 97.56 110 ASP A O 1
ATOM 811 N N . ILE A 1 111 ? 7.571 -5.094 -12.982 1.00 98.00 111 ILE A N 1
ATOM 812 C CA . ILE A 1 111 ? 7.807 -3.668 -12.729 1.00 98.00 111 ILE A CA 1
ATOM 813 C C . ILE A 1 111 ? 7.371 -2.844 -13.944 1.00 98.00 111 ILE A C 1
ATOM 815 O O . ILE A 1 111 ? 7.836 -3.075 -15.062 1.00 98.00 111 ILE A O 1
ATOM 819 N N . LEU A 1 112 ? 6.500 -1.869 -13.719 1.00 96.75 112 LEU A N 1
ATOM 820 C CA . LEU A 1 112 ? 6.083 -0.879 -14.702 1.00 96.75 112 LEU A CA 1
ATOM 821 C C . LEU A 1 112 ? 6.513 0.506 -14.227 1.00 96.75 112 LEU A C 1
ATOM 823 O O . LEU A 1 112 ? 6.238 0.864 -13.085 1.00 96.75 112 LEU A O 1
ATOM 827 N N . ALA A 1 113 ? 7.118 1.286 -15.114 1.00 95.62 113 ALA A N 1
ATOM 828 C CA . ALA A 1 113 ? 7.212 2.731 -14.966 1.00 95.62 113 ALA A CA 1
ATOM 829 C C . ALA A 1 113 ? 6.469 3.394 -16.131 1.00 95.62 113 ALA A C 1
ATOM 831 O O . ALA A 1 113 ? 6.608 2.976 -17.281 1.00 95.62 113 ALA A O 1
ATOM 832 N N . ILE A 1 114 ? 5.631 4.377 -15.827 1.00 91.19 114 ILE A N 1
ATOM 833 C CA . ILE A 1 114 ? 4.886 5.165 -16.808 1.00 91.19 114 ILE A CA 1
ATOM 834 C C . ILE A 1 114 ? 4.890 6.627 -16.367 1.00 91.19 114 ILE A C 1
ATOM 836 O O . ILE A 1 114 ? 4.858 6.907 -15.174 1.00 91.19 114 ILE A O 1
ATOM 840 N N . GLY A 1 115 ? 4.931 7.551 -17.321 1.00 86.75 115 GLY A N 1
ATOM 841 C CA . GLY A 1 115 ? 5.060 8.974 -17.020 1.00 86.75 115 GLY A CA 1
ATOM 842 C C . GLY A 1 115 ? 6.507 9.455 -17.033 1.00 86.75 115 GLY A C 1
ATOM 843 O O . GLY A 1 115 ? 7.353 8.869 -17.713 1.00 86.75 115 GLY A O 1
ATOM 844 N N . GLY A 1 116 ? 6.750 10.563 -16.336 1.00 85.06 116 GLY A N 1
ATOM 845 C CA . GLY A 1 116 ? 8.055 11.219 -16.253 1.00 85.06 116 GLY A CA 1
ATOM 846 C C . GLY A 1 116 ? 8.885 10.840 -15.024 1.00 85.06 116 GLY A C 1
ATOM 847 O O . GLY A 1 116 ? 8.607 9.861 -14.330 1.00 85.06 116 GLY A O 1
ATOM 848 N N . GLY A 1 117 ? 9.909 11.654 -14.774 1.00 89.88 117 GLY A N 1
ATOM 849 C CA . GLY A 1 117 ? 10.819 11.549 -13.635 1.00 89.88 117 GLY A CA 1
ATOM 850 C C . GLY A 1 117 ? 12.275 11.346 -14.046 1.00 89.88 117 GLY A C 1
ATOM 851 O O . GLY A 1 117 ? 12.579 10.870 -15.142 1.00 89.88 117 GLY A O 1
ATOM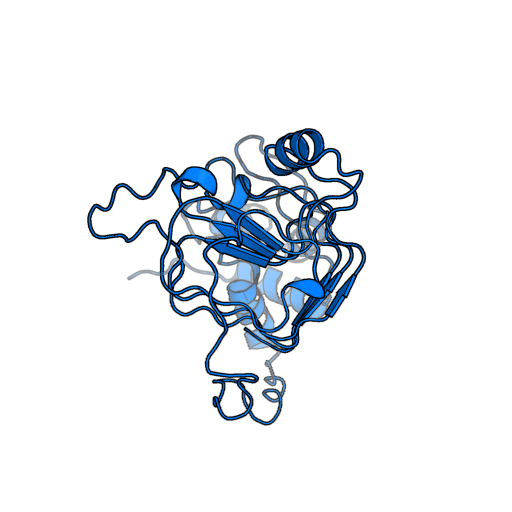 852 N N . GLU A 1 118 ? 13.191 11.710 -13.157 1.00 94.44 118 GLU A N 1
ATOM 853 C CA . GLU A 1 118 ? 14.630 11.700 -13.406 1.00 94.44 118 GLU A CA 1
ATOM 854 C C . GLU A 1 118 ? 15.411 10.957 -12.313 1.00 94.44 118 GLU A C 1
ATOM 856 O O . GLU A 1 118 ? 14.984 10.790 -11.171 1.00 94.44 118 GLU A O 1
ATOM 861 N N . GLY A 1 119 ? 16.610 10.480 -12.663 1.00 96.19 119 GLY A N 1
ATOM 862 C CA . GLY A 1 119 ? 17.564 9.920 -11.697 1.00 96.19 119 GLY A CA 1
ATOM 863 C C . GLY A 1 119 ? 17.186 8.562 -11.092 1.00 96.19 119 GLY A C 1
ATOM 864 O O . GLY A 1 119 ? 17.865 8.096 -10.175 1.00 96.19 119 GLY A O 1
ATOM 865 N N . SER A 1 120 ? 16.130 7.915 -11.582 1.00 97.88 120 SER A N 1
ATOM 866 C CA . SER A 1 120 ? 15.727 6.581 -11.135 1.00 97.88 120 SER A CA 1
ATOM 867 C C . SER A 1 120 ? 16.712 5.497 -11.593 1.00 97.88 120 SER A C 1
ATOM 869 O O . SER A 1 120 ? 17.400 5.631 -12.607 1.00 97.88 120 SER A O 1
ATOM 871 N N . SER A 1 121 ? 16.823 4.412 -10.826 1.00 98.25 121 SER A N 1
ATOM 872 C CA . SER A 1 121 ? 17.820 3.364 -11.064 1.00 98.25 121 SER A CA 1
ATOM 873 C C . SER A 1 121 ? 17.364 1.972 -10.617 1.00 98.25 121 SER A C 1
ATOM 875 O O . SER A 1 121 ? 16.508 1.828 -9.744 1.00 98.25 121 SER A O 1
ATOM 877 N N . ILE A 1 122 ? 17.928 0.921 -11.222 1.00 98.31 122 ILE A N 1
ATOM 878 C CA . ILE A 1 122 ? 17.610 -0.479 -10.900 1.00 98.31 122 ILE A CA 1
ATOM 879 C C . ILE A 1 122 ? 18.849 -1.384 -10.952 1.00 98.31 122 ILE A C 1
ATOM 881 O O . ILE A 1 122 ? 19.586 -1.399 -11.934 1.00 98.31 122 ILE A O 1
ATOM 885 N N . LEU A 1 123 ? 19.090 -2.163 -9.890 1.00 96.56 123 LEU A N 1
ATOM 886 C CA . LEU A 1 123 ? 20.330 -2.943 -9.745 1.00 96.56 123 LEU A CA 1
ATOM 887 C C . LEU A 1 123 ? 20.413 -4.139 -10.706 1.00 96.56 123 LEU A C 1
ATOM 889 O O . LEU A 1 123 ? 21.426 -4.341 -11.366 1.00 96.56 123 LEU A O 1
ATOM 893 N N . ASN A 1 124 ? 19.351 -4.944 -10.781 1.00 94.19 124 ASN A N 1
ATOM 894 C CA . ASN A 1 124 ? 19.340 -6.218 -11.505 1.00 94.19 124 ASN A CA 1
ATOM 895 C C . ASN A 1 124 ? 18.135 -6.312 -12.451 1.00 94.19 124 ASN A C 1
ATOM 897 O O . ASN A 1 124 ? 17.297 -7.205 -12.314 1.00 94.19 124 ASN A O 1
ATOM 901 N N . ILE A 1 125 ? 18.035 -5.383 -13.408 1.00 95.06 125 ILE A N 1
ATOM 902 C CA . ILE A 1 125 ? 16.869 -5.253 -14.302 1.00 95.06 125 ILE A CA 1
ATOM 903 C C . ILE A 1 125 ? 16.494 -6.561 -15.017 1.00 95.06 125 ILE A C 1
ATOM 905 O O . ILE A 1 125 ? 15.318 -6.893 -15.122 1.00 95.06 125 ILE A O 1
ATOM 909 N N . SER A 1 126 ? 17.487 -7.360 -15.421 1.00 94.56 126 SER A N 1
ATOM 910 C CA . SER A 1 126 ? 17.291 -8.622 -16.148 1.00 94.56 126 SER A CA 1
ATOM 911 C C . SER A 1 126 ? 16.601 -9.725 -15.338 1.00 94.56 126 SER A C 1
ATOM 913 O O . SER A 1 126 ? 16.167 -10.720 -15.917 1.00 94.56 126 SER A O 1
ATOM 915 N N . ARG A 1 127 ? 16.479 -9.574 -14.011 1.00 95.06 127 ARG A N 1
ATOM 916 C CA . ARG A 1 127 ? 15.757 -10.522 -13.146 1.00 95.06 127 ARG A CA 1
ATOM 917 C C . ARG A 1 127 ? 14.238 -10.367 -13.226 1.00 95.06 127 ARG A C 1
ATOM 919 O O . ARG A 1 127 ? 13.531 -11.244 -12.733 1.00 95.06 127 ARG A O 1
ATOM 926 N N . TYR A 1 128 ? 13.742 -9.279 -13.810 1.00 96.25 128 TYR A N 1
ATOM 927 C CA . TYR A 1 128 ? 12.334 -8.898 -13.764 1.00 96.25 128 TYR A CA 1
ATOM 928 C C . TYR A 1 128 ? 11.760 -8.724 -15.172 1.00 96.25 128 TYR A C 1
ATOM 930 O O . TYR A 1 128 ? 12.460 -8.342 -16.109 1.00 96.25 128 TYR A O 1
ATOM 938 N N . ARG A 1 129 ? 10.452 -8.953 -15.331 1.00 95.81 129 ARG A N 1
ATOM 939 C CA . ARG A 1 129 ? 9.722 -8.479 -16.518 1.00 95.81 129 ARG A CA 1
ATOM 940 C C . ARG A 1 129 ? 9.450 -6.986 -16.339 1.00 95.81 129 ARG A C 1
ATOM 942 O O . ARG A 1 129 ? 8.604 -6.629 -15.524 1.00 95.81 129 ARG A O 1
ATOM 949 N N . THR A 1 130 ? 10.159 -6.121 -17.059 1.00 95.94 130 THR A N 1
ATOM 950 C CA . THR A 1 130 ? 10.068 -4.662 -16.871 1.00 95.94 130 THR A CA 1
ATOM 951 C C . THR A 1 130 ? 9.561 -3.944 -18.111 1.00 95.94 130 THR A C 1
ATOM 953 O O . THR A 1 130 ? 10.057 -4.225 -19.202 1.00 95.94 130 THR A O 1
ATOM 956 N N . TRP A 1 131 ? 8.668 -2.967 -17.954 1.00 95.44 131 TRP A N 1
ATOM 957 C CA . TRP A 1 131 ? 8.223 -2.075 -19.035 1.00 95.44 131 TRP A CA 1
ATOM 958 C C . TRP A 1 131 ? 8.370 -0.609 -18.621 1.00 95.44 131 TRP A C 1
ATOM 960 O O . TRP A 1 131 ? 8.041 -0.267 -17.491 1.00 95.44 131 TRP A O 1
ATOM 970 N N . GLY A 1 132 ? 8.853 0.243 -19.532 1.00 93.94 132 GLY A N 1
ATOM 971 C CA . GLY A 1 132 ? 9.017 1.687 -19.294 1.00 93.94 132 GLY A CA 1
ATOM 972 C C . GLY A 1 132 ? 10.235 2.089 -18.452 1.00 93.94 132 GLY A C 1
ATOM 973 O O . GLY A 1 132 ? 10.321 3.219 -18.003 1.00 93.94 132 GLY A O 1
ATOM 974 N N . LEU A 1 133 ? 11.194 1.179 -18.243 1.00 95.38 133 LEU A N 1
ATOM 975 C CA . LEU A 1 133 ? 12.412 1.424 -17.453 1.00 95.38 133 LEU A CA 1
ATOM 976 C C . LEU A 1 133 ? 13.650 1.698 -18.332 1.00 95.38 133 LEU A C 1
ATOM 978 O O . LEU A 1 133 ? 14.773 1.472 -17.892 1.00 95.38 133 LEU A O 1
ATOM 982 N N . SER A 1 134 ? 13.483 2.131 -19.588 1.00 92.12 134 SER A N 1
ATOM 983 C CA . SER A 1 134 ? 14.620 2.336 -20.507 1.00 92.12 134 SER A CA 1
ATOM 984 C C . SER A 1 134 ? 15.620 3.377 -20.010 1.00 92.12 134 SER A C 1
ATOM 986 O O . SER A 1 134 ? 16.812 3.239 -20.271 1.00 92.12 134 SER A O 1
ATOM 988 N N . ASP A 1 135 ? 15.132 4.373 -19.271 1.00 93.12 135 ASP A N 1
ATOM 989 C CA . ASP A 1 135 ? 15.924 5.518 -18.818 1.00 93.12 135 ASP A CA 1
ATOM 990 C C . ASP A 1 135 ? 16.454 5.326 -17.386 1.00 93.12 135 ASP A C 1
ATOM 992 O O . ASP A 1 135 ? 17.125 6.200 -16.839 1.00 93.12 135 ASP A O 1
ATOM 996 N N . PHE A 1 136 ? 16.184 4.170 -16.767 1.00 97.06 136 PHE A N 1
ATOM 997 C CA . PHE A 1 136 ? 16.678 3.868 -15.427 1.00 97.06 136 PHE A CA 1
ATOM 998 C C . PHE A 1 136 ? 18.174 3.546 -15.472 1.00 97.06 136 PHE A C 1
ATOM 1000 O O . PHE A 1 136 ? 18.628 2.665 -16.204 1.00 97.06 136 PHE A O 1
ATOM 1007 N N . GLY A 1 137 ? 18.939 4.235 -14.627 1.00 97.44 137 GLY A N 1
ATOM 1008 C CA . GLY A 1 137 ? 20.370 4.012 -14.467 1.00 97.44 137 GLY A CA 1
ATOM 1009 C C . GLY A 1 137 ? 20.714 2.796 -13.603 1.00 97.44 137 GLY A C 1
ATOM 1010 O O . GLY A 1 137 ? 19.854 2.059 -13.115 1.00 97.44 137 GLY A O 1
ATOM 1011 N N . VAL A 1 138 ? 22.014 2.622 -13.356 1.00 97.06 138 VAL A N 1
ATOM 1012 C CA . VAL A 1 138 ? 22.531 1.642 -12.390 1.00 97.06 138 VAL A CA 1
ATOM 1013 C C . VAL A 1 138 ? 22.709 2.330 -11.028 1.00 97.06 138 VAL A C 1
ATOM 1015 O O . VAL A 1 138 ? 23.369 3.370 -10.974 1.00 97.06 138 VAL A O 1
ATOM 1018 N N . PRO A 1 139 ? 22.158 1.781 -9.930 1.00 96.81 139 PRO A N 1
ATOM 1019 C CA . PRO A 1 139 ? 22.306 2.359 -8.600 1.00 96.81 139 PRO A CA 1
ATOM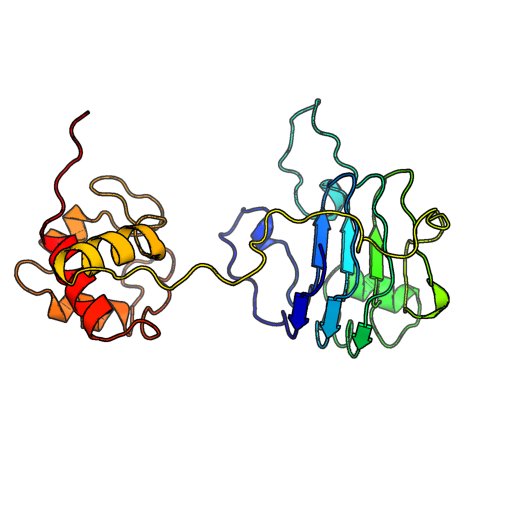 1020 C C . PRO A 1 139 ? 23.768 2.384 -8.135 1.00 96.81 139 PRO A C 1
ATOM 1022 O O . PRO A 1 139 ? 24.542 1.470 -8.419 1.00 96.81 139 PRO A O 1
ATOM 1025 N N . SER A 1 140 ? 24.132 3.391 -7.338 1.00 95.50 140 SER A N 1
ATOM 1026 C CA . SER A 1 140 ? 25.438 3.461 -6.658 1.00 95.50 140 SER A CA 1
ATOM 1027 C C . SER A 1 140 ? 25.511 2.609 -5.382 1.00 95.50 140 SER A C 1
ATOM 1029 O O . SER A 1 140 ? 26.593 2.407 -4.830 1.00 95.50 140 SER A O 1
ATOM 1031 N N . ILE A 1 141 ? 24.364 2.110 -4.916 1.00 95.00 141 ILE A N 1
ATOM 1032 C CA . ILE A 1 141 ? 24.203 1.275 -3.724 1.00 95.00 141 ILE A CA 1
ATOM 1033 C C . ILE A 1 141 ? 23.619 -0.085 -4.108 1.00 95.00 141 ILE A C 1
ATOM 1035 O O . ILE A 1 141 ? 22.908 -0.210 -5.100 1.00 95.00 141 ILE A O 1
ATOM 1039 N N . ASN A 1 142 ? 23.891 -1.110 -3.307 1.00 95.50 142 ASN A N 1
ATOM 1040 C CA . ASN A 1 142 ? 23.368 -2.463 -3.514 1.00 95.50 142 ASN A CA 1
ATOM 1041 C C . ASN A 1 142 ? 22.459 -2.949 -2.377 1.00 95.50 142 ASN A C 1
ATOM 1043 O O . ASN A 1 142 ? 21.662 -3.857 -2.599 1.00 95.50 142 ASN A O 1
ATOM 1047 N N . ASP A 1 143 ? 22.556 -2.345 -1.193 1.00 94.62 143 ASP A N 1
ATOM 1048 C CA . ASP A 1 143 ? 21.645 -2.559 -0.077 1.00 94.62 143 ASP A CA 1
ATOM 1049 C C . ASP A 1 143 ? 21.475 -1.288 0.765 1.00 94.62 143 ASP A C 1
ATOM 1051 O O . ASP A 1 143 ? 22.223 -0.318 0.623 1.00 94.62 143 ASP A O 1
ATOM 1055 N N . THR A 1 144 ? 20.469 -1.284 1.638 1.00 93.44 144 THR A N 1
ATOM 1056 C CA . THR A 1 144 ? 20.229 -0.190 2.590 1.00 93.44 144 THR A CA 1
ATOM 1057 C C . THR A 1 144 ? 20.557 -0.573 4.028 1.00 93.44 144 THR A C 1
ATOM 1059 O O . THR A 1 144 ? 20.111 0.104 4.955 1.00 93.44 144 THR A O 1
ATOM 1062 N N . LYS A 1 145 ? 21.275 -1.672 4.295 1.00 90.00 145 LYS A N 1
ATOM 1063 C CA . LYS A 1 145 ? 21.415 -2.231 5.662 1.00 90.00 145 LYS A CA 1
ATOM 1064 C C . LYS A 1 145 ? 22.017 -1.243 6.663 1.00 90.00 145 LYS A C 1
ATOM 1066 O O . LYS A 1 145 ? 21.689 -1.300 7.844 1.00 90.00 145 LYS A O 1
ATOM 1071 N N . ASN A 1 146 ? 22.854 -0.325 6.186 1.00 90.31 146 ASN A N 1
ATOM 1072 C CA . ASN A 1 146 ? 23.441 0.766 6.965 1.00 90.31 146 ASN A CA 1
ATOM 1073 C C . ASN A 1 146 ? 22.453 1.903 7.299 1.00 90.31 146 ASN A C 1
ATOM 1075 O O . ASN A 1 146 ? 22.724 2.699 8.197 1.00 90.31 146 ASN A O 1
ATOM 1079 N N . ILE A 1 147 ? 21.316 1.991 6.607 1.00 88.12 147 ILE A N 1
ATOM 1080 C CA . ILE A 1 147 ? 20.264 2.969 6.878 1.00 88.12 147 ILE A CA 1
ATOM 1081 C C . ILE A 1 147 ? 19.483 2.518 8.114 1.00 88.12 147 ILE A C 1
ATOM 1083 O O . ILE A 1 147 ? 18.816 1.474 8.123 1.00 88.12 147 ILE A O 1
ATOM 1087 N N . LYS A 1 148 ? 19.557 3.336 9.167 1.00 84.94 148 LYS A N 1
ATOM 1088 C CA . LYS A 1 148 ? 18.810 3.129 10.406 1.00 84.94 148 LYS A CA 1
ATOM 1089 C C . LYS A 1 148 ? 17.338 3.470 10.180 1.00 84.94 148 LYS A C 1
ATOM 1091 O O . LYS A 1 148 ? 17.000 4.607 9.865 1.00 84.94 148 LYS A O 1
ATOM 1096 N N . SER A 1 149 ? 16.461 2.486 10.352 1.00 80.94 149 SER A N 1
ATOM 1097 C CA . SER A 1 149 ? 15.015 2.715 10.360 1.00 80.94 149 SER A CA 1
ATOM 1098 C C . SER A 1 149 ? 14.557 3.318 11.687 1.00 80.94 149 SER A C 1
ATOM 1100 O O . SER A 1 149 ? 15.186 3.098 12.718 1.00 80.94 149 SER A O 1
ATOM 1102 N N . PHE A 1 150 ? 13.398 3.977 11.683 1.00 83.25 150 PHE A N 1
ATOM 1103 C CA . PHE A 1 150 ? 12.684 4.370 12.907 1.00 83.25 150 PHE A CA 1
ATOM 1104 C C . PHE A 1 150 ? 11.981 3.196 13.615 1.00 83.25 150 PHE A C 1
ATOM 1106 O O . PHE A 1 150 ? 11.318 3.396 14.631 1.00 83.25 150 PHE A O 1
ATOM 1113 N N . LEU A 1 151 ? 12.109 1.973 13.089 1.00 80.62 151 LEU A N 1
ATOM 1114 C CA . LEU A 1 151 ? 11.677 0.768 13.790 1.00 80.62 151 LEU A CA 1
ATOM 1115 C C . LEU A 1 151 ? 12.564 0.537 15.016 1.00 80.62 151 LEU A C 1
ATOM 1117 O O . LEU A 1 151 ? 13.775 0.747 14.969 1.00 80.62 151 LEU A O 1
ATOM 1121 N N . LEU A 1 152 ? 11.936 0.101 16.103 1.00 82.19 152 LEU A N 1
ATOM 1122 C CA . LEU A 1 152 ? 12.631 -0.341 17.305 1.00 82.19 152 LEU A CA 1
ATOM 1123 C C . LEU A 1 152 ? 13.383 -1.651 17.026 1.00 82.19 152 LEU A C 1
ATOM 1125 O O . LEU A 1 152 ? 12.925 -2.461 16.221 1.00 82.19 152 LEU A O 1
ATOM 1129 N N . ASP A 1 153 ? 14.494 -1.872 17.734 1.00 83.00 153 ASP A N 1
ATOM 1130 C CA . ASP A 1 153 ? 15.281 -3.113 17.631 1.00 83.00 153 ASP A CA 1
ATOM 1131 C C . ASP A 1 153 ? 14.455 -4.350 18.029 1.00 83.00 153 ASP A C 1
ATOM 1133 O O . ASP A 1 153 ? 14.622 -5.434 17.475 1.00 83.00 153 ASP A O 1
ATOM 1137 N N . GLU A 1 154 ? 13.517 -4.167 18.959 1.00 86.56 154 GLU A N 1
ATOM 1138 C CA . GLU A 1 154 ? 12.517 -5.157 19.344 1.00 86.56 154 GLU A CA 1
ATOM 1139 C C . GLU A 1 154 ? 11.111 -4.576 19.151 1.00 86.56 154 GLU A C 1
ATOM 1141 O O . GLU A 1 154 ? 10.910 -3.378 19.388 1.00 86.56 154 GLU A O 1
ATOM 1146 N N . PRO A 1 155 ? 10.106 -5.395 18.781 1.00 81.44 155 PRO A N 1
ATOM 1147 C CA . PRO A 1 155 ? 8.721 -4.948 18.744 1.00 81.44 155 PRO A CA 1
ATOM 1148 C C . PRO A 1 155 ? 8.328 -4.252 20.048 1.00 81.44 155 PRO A C 1
ATOM 1150 O O . PRO A 1 155 ? 8.663 -4.711 21.144 1.00 81.44 155 PRO A O 1
ATOM 1153 N N . ALA A 1 156 ? 7.581 -3.151 19.939 1.00 84.06 156 ALA A N 1
ATOM 1154 C CA . ALA A 1 156 ? 7.061 -2.476 21.117 1.00 84.06 156 ALA A CA 1
ATOM 1155 C C . ALA A 1 156 ? 6.272 -3.480 21.974 1.00 84.06 156 ALA A C 1
ATOM 1157 O O . ALA A 1 156 ? 5.384 -4.174 21.473 1.00 84.06 156 ALA A O 1
ATOM 1158 N N . LYS A 1 157 ? 6.592 -3.561 23.273 1.00 84.81 157 LYS A N 1
ATOM 1159 C CA . LYS A 1 157 ? 5.871 -4.446 24.197 1.00 84.81 157 LYS A CA 1
ATOM 1160 C C . LYS A 1 157 ? 4.371 -4.128 24.130 1.00 84.81 157 LYS A C 1
ATOM 1162 O O . LYS A 1 157 ? 4.024 -2.941 24.157 1.00 84.81 157 LYS A O 1
ATOM 1167 N N . PRO A 1 158 ? 3.483 -5.142 24.092 1.00 78.62 158 PRO A N 1
ATOM 1168 C CA . PRO A 1 158 ? 2.047 -4.909 24.117 1.00 78.62 158 PRO A CA 1
ATOM 1169 C C . PRO A 1 158 ? 1.681 -3.974 25.270 1.00 78.62 158 PRO A C 1
ATOM 1171 O O . PRO A 1 158 ? 2.058 -4.214 26.423 1.00 78.62 158 PRO A O 1
ATOM 1174 N N . ARG A 1 159 ? 0.968 -2.884 24.970 1.00 74.44 159 ARG A N 1
ATOM 1175 C CA . ARG A 1 159 ? 0.477 -1.983 26.017 1.00 74.44 159 ARG A CA 1
ATOM 1176 C C . ARG A 1 159 ? -0.502 -2.764 26.893 1.00 74.44 159 ARG A C 1
ATOM 1178 O O . ARG A 1 159 ? -1.435 -3.379 26.386 1.00 74.44 159 ARG A O 1
ATOM 1185 N N . LYS A 1 160 ? -0.313 -2.729 28.214 1.00 77.00 160 LYS A N 1
ATOM 1186 C CA . LYS A 1 160 ? -1.316 -3.235 29.160 1.00 77.00 160 LYS A CA 1
ATOM 1187 C C . LYS A 1 160 ? -2.469 -2.238 29.202 1.00 77.00 160 LYS A C 1
ATOM 1189 O O . LYS A 1 160 ? -2.401 -1.241 29.914 1.00 77.00 160 LYS A O 1
ATOM 1194 N N . ILE A 1 161 ? -3.496 -2.486 28.399 1.00 73.50 161 ILE A N 1
ATOM 1195 C CA . ILE A 1 161 ? -4.707 -1.669 28.374 1.00 73.50 161 ILE A CA 1
ATOM 1196 C C . ILE A 1 161 ? -5.575 -2.107 29.558 1.00 73.50 161 ILE A C 1
ATOM 1198 O O . ILE A 1 161 ? -5.893 -3.286 29.706 1.00 73.50 161 ILE A O 1
ATOM 1202 N N . SER A 1 162 ? -5.927 -1.173 30.441 1.00 77.19 162 SER A N 1
ATOM 1203 C CA . SER A 1 162 ? -6.906 -1.452 31.496 1.00 77.19 162 SER A CA 1
ATOM 1204 C C . SER A 1 162 ? -8.274 -1.727 30.864 1.00 77.19 162 SER A C 1
ATOM 1206 O O . SER A 1 162 ? -8.589 -1.140 29.830 1.00 77.19 162 SER A O 1
ATOM 1208 N N . LYS A 1 163 ? -9.135 -2.538 31.497 1.00 69.75 163 LYS A N 1
ATOM 1209 C CA . LYS A 1 163 ? -10.520 -2.719 31.011 1.00 69.75 163 LYS A CA 1
ATOM 1210 C C . LYS A 1 163 ? -11.242 -1.378 30.805 1.00 69.75 163 LYS A C 1
ATOM 1212 O O . LYS A 1 163 ? -11.963 -1.220 29.831 1.00 69.75 163 LYS A O 1
ATOM 1217 N N . LYS A 1 164 ? -10.963 -0.387 31.663 1.00 67.12 164 LYS A N 1
ATOM 1218 C CA . LYS A 1 164 ? -11.534 0.968 31.589 1.00 67.12 164 LYS A CA 1
ATOM 1219 C C . LYS A 1 164 ? -11.113 1.740 30.331 1.00 67.12 164 LYS A C 1
ATOM 1221 O O . LYS A 1 164 ? -11.904 2.502 29.798 1.00 67.12 164 LYS A O 1
ATOM 1226 N N . SER A 1 165 ? -9.883 1.545 29.862 1.00 85.75 165 SER A N 1
ATOM 1227 C CA . SER A 1 165 ? -9.339 2.222 28.675 1.00 85.75 165 SER A CA 1
ATOM 1228 C C . SER A 1 165 ? -9.553 1.43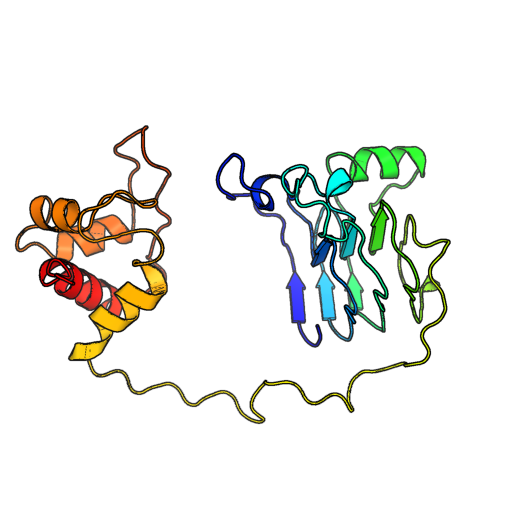4 27.380 1.00 85.75 165 SER A C 1
ATOM 1230 O O . SER A 1 165 ? -9.215 1.929 26.312 1.00 85.75 165 SER A O 1
ATOM 1232 N N . LEU A 1 166 ? -10.052 0.195 27.458 1.00 91.75 166 LEU A N 1
ATOM 1233 C CA . LEU A 1 166 ? -10.216 -0.666 26.287 1.00 91.75 166 LEU A CA 1
ATOM 1234 C C . LEU A 1 166 ? -11.235 -0.080 25.311 1.00 91.75 166 LEU A C 1
ATOM 1236 O O . LEU A 1 166 ? -10.908 0.085 24.145 1.00 91.75 166 LEU A O 1
ATOM 1240 N N . GLY A 1 167 ? -12.414 0.311 25.802 1.00 93.69 167 GLY A N 1
ATOM 1241 C CA . GLY A 1 167 ? -13.456 0.905 24.963 1.00 93.69 167 GLY A CA 1
ATOM 1242 C C . GLY A 1 167 ? -13.015 2.201 24.287 1.00 93.69 167 GLY A C 1
ATOM 1243 O O . GLY A 1 167 ? -13.197 2.359 23.085 1.00 93.69 167 GLY A O 1
ATOM 1244 N N . GLU A 1 168 ? -12.352 3.081 25.039 1.00 92.88 168 GLU A N 1
ATOM 1245 C CA . GLU A 1 168 ? -11.793 4.336 24.528 1.00 92.88 168 GLU A CA 1
ATOM 1246 C C . GLU A 1 168 ? -10.748 4.100 23.430 1.00 92.88 168 GLU A C 1
ATOM 1248 O O . GLU A 1 168 ? -10.843 4.649 22.335 1.00 92.88 168 GLU A O 1
ATOM 1253 N N . MET A 1 169 ? -9.767 3.235 23.694 1.00 92.00 169 MET A N 1
ATOM 1254 C CA . MET A 1 169 ? -8.711 2.925 22.730 1.00 92.00 169 MET A CA 1
ATOM 1255 C C . MET A 1 169 ? -9.263 2.232 21.483 1.00 92.00 169 MET A C 1
ATOM 1257 O O . MET A 1 169 ? -8.803 2.512 20.378 1.00 92.00 169 MET A O 1
ATOM 1261 N N . THR A 1 170 ? -10.248 1.345 21.637 1.00 94.25 170 THR A N 1
ATOM 1262 C CA . THR A 1 170 ? -10.925 0.713 20.501 1.00 94.25 170 THR A CA 1
ATOM 1263 C C . THR A 1 170 ? -11.712 1.743 19.693 1.00 94.25 170 THR A C 1
ATOM 1265 O O . THR A 1 170 ? -11.617 1.730 18.468 1.00 94.25 170 THR A O 1
ATOM 1268 N N . TYR A 1 171 ? -12.412 2.681 20.341 1.00 94.94 171 TYR A N 1
ATOM 1269 C CA . TYR A 1 171 ? -13.120 3.755 19.643 1.00 94.94 171 TYR A CA 1
ATOM 1270 C C . TYR A 1 171 ? -12.161 4.612 18.815 1.00 94.94 171 TYR A C 1
ATOM 1272 O O . TYR A 1 171 ? -12.375 4.766 17.616 1.00 94.94 171 TYR A O 1
ATOM 1280 N N . TYR A 1 172 ? -11.074 5.108 19.411 1.00 92.81 172 TYR A N 1
ATOM 1281 C CA . TYR A 1 172 ? -10.123 5.966 18.697 1.00 92.81 172 TYR A CA 1
ATOM 1282 C C . TYR A 1 172 ? -9.261 5.224 17.670 1.00 92.81 172 TYR A C 1
ATOM 1284 O O . TYR A 1 172 ? -8.817 5.810 16.687 1.00 92.81 172 TYR A O 1
ATOM 1292 N N . GLY A 1 173 ? -9.005 3.934 17.887 1.00 92.19 173 GLY A N 1
ATOM 1293 C CA . GLY A 1 173 ? -8.218 3.124 16.963 1.00 92.19 173 GLY A CA 1
ATOM 1294 C C . GLY A 1 173 ? -8.998 2.659 15.735 1.00 92.19 173 GLY A C 1
ATOM 1295 O O . GLY A 1 173 ? -8.392 2.449 14.689 1.00 92.19 173 GLY A O 1
ATOM 1296 N N . ILE A 1 174 ? -10.316 2.469 15.863 1.00 94.75 174 ILE A N 1
ATOM 1297 C CA . ILE A 1 174 ? -11.128 1.761 14.861 1.00 94.75 174 ILE A CA 1
ATOM 1298 C C . ILE A 1 174 ? -12.331 2.588 14.385 1.00 94.75 174 ILE A C 1
ATOM 1300 O O . ILE A 1 174 ? -12.654 2.580 13.201 1.00 94.75 174 ILE A O 1
ATOM 1304 N N . CYS A 1 175 ? -13.010 3.307 15.281 1.00 95.38 175 CYS A N 1
ATOM 1305 C CA . CYS A 1 175 ? -14.317 3.910 15.002 1.00 95.38 175 CYS A CA 1
ATOM 1306 C C . CYS A 1 175 ? -14.243 5.410 14.672 1.00 95.38 175 CYS A C 1
ATOM 1308 O O . CYS A 1 175 ? -14.969 5.885 13.795 1.00 95.38 175 CYS A O 1
ATOM 1310 N N . SER A 1 176 ? -13.374 6.166 15.348 1.00 93.62 176 SER A N 1
ATOM 1311 C CA . SER A 1 176 ? -13.345 7.637 15.284 1.00 93.62 176 SER A CA 1
ATOM 1312 C C . SER A 1 176 ? -12.932 8.194 13.921 1.00 93.62 176 SER A C 1
ATOM 1314 O O . SER A 1 176 ? -13.221 9.345 13.616 1.00 93.62 176 SER A O 1
ATOM 1316 N N . GLY A 1 177 ? -12.283 7.386 13.077 1.00 90.88 177 GLY A N 1
ATOM 1317 C CA . GLY A 1 177 ? -11.977 7.767 11.696 1.00 90.88 177 GLY A CA 1
ATOM 1318 C C . GLY A 1 177 ? -13.220 7.892 10.807 1.00 90.88 177 GLY A C 1
ATOM 1319 O O . GLY A 1 177 ? -13.164 8.553 9.776 1.00 90.88 177 GLY A O 1
ATOM 1320 N N . CYS A 1 178 ? -14.342 7.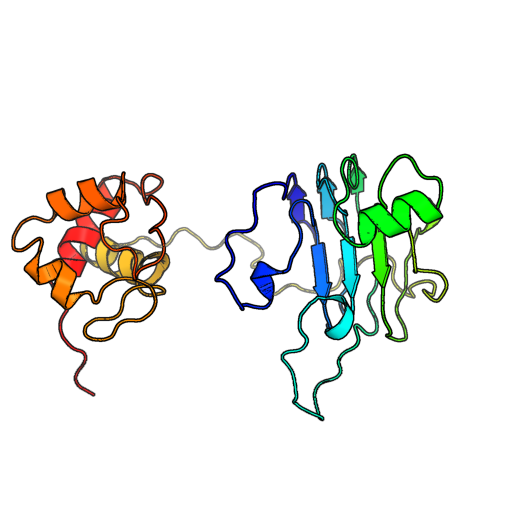278 11.199 1.00 93.94 178 CYS A N 1
ATOM 1321 C CA . CYS A 1 178 ? -15.603 7.320 10.453 1.00 93.94 178 CYS A CA 1
ATOM 1322 C C . CYS A 1 178 ? -16.745 7.995 11.224 1.00 93.94 178 CYS A C 1
ATOM 1324 O O . CYS A 1 178 ? -17.659 8.523 10.587 1.00 93.94 178 CYS A O 1
ATOM 1326 N N . HIS A 1 179 ? -16.709 7.979 12.559 1.00 94.38 179 HIS A N 1
ATOM 1327 C CA . HIS A 1 179 ? -17.772 8.480 13.429 1.00 94.38 179 HIS A CA 1
ATOM 1328 C C . HIS A 1 179 ? -17.289 9.657 14.283 1.00 94.38 179 HIS A C 1
ATOM 1330 O O . HIS A 1 179 ? -16.339 9.532 15.053 1.00 94.38 179 HIS A O 1
ATOM 1336 N N . ALA A 1 180 ? -17.989 10.784 14.175 1.00 91.38 180 ALA A N 1
ATOM 1337 C CA . ALA A 1 180 ? -17.824 11.953 15.034 1.00 91.38 180 ALA A CA 1
ATOM 1338 C C . ALA A 1 180 ? -19.088 12.159 15.883 1.00 91.38 180 ALA A C 1
ATOM 1340 O O . ALA A 1 180 ? -20.136 11.590 15.578 1.00 91.38 180 ALA A O 1
ATOM 1341 N N . TYR A 1 181 ? -19.002 12.942 16.962 1.00 90.88 181 TYR A N 1
ATOM 1342 C CA . TYR A 1 181 ? -20.080 13.002 17.954 1.00 90.88 181 TYR A CA 1
ATOM 1343 C C . TYR A 1 181 ? -21.409 13.530 17.386 1.00 90.88 181 TYR A C 1
ATOM 1345 O O . TYR A 1 181 ? -22.435 12.869 17.537 1.00 90.88 181 TYR A O 1
ATOM 1353 N N . ASP A 1 182 ? -21.393 14.681 16.716 1.00 89.56 182 ASP A N 1
ATOM 1354 C CA . ASP A 1 182 ? -22.583 15.395 16.231 1.00 89.56 182 ASP A CA 1
ATOM 1355 C C . ASP A 1 182 ? -22.542 15.758 14.738 1.00 89.56 182 ASP A C 1
ATOM 1357 O O . ASP A 1 182 ? -23.544 16.223 14.192 1.00 89.56 182 ASP A O 1
ATOM 1361 N N . ILE A 1 183 ? -21.426 15.493 14.055 1.00 87.31 183 ILE A N 1
ATOM 1362 C CA . ILE A 1 183 ? -21.278 15.709 12.613 1.00 87.31 183 ILE A CA 1
ATOM 1363 C C . ILE A 1 183 ? -21.244 14.389 11.845 1.00 87.31 183 ILE A C 1
ATOM 1365 O O . ILE A 1 183 ? -20.756 13.360 12.318 1.00 87.31 183 ILE A O 1
ATOM 1369 N N . ARG A 1 184 ? -21.743 14.429 10.609 1.00 86.88 184 ARG A N 1
ATOM 1370 C CA . ARG A 1 184 ? -21.569 13.343 9.645 1.00 86.88 184 ARG A CA 1
ATOM 1371 C C . ARG A 1 184 ? -20.153 13.424 9.076 1.00 86.88 184 ARG A C 1
ATOM 1373 O O . ARG A 1 184 ? -19.859 14.356 8.334 1.00 86.88 184 ARG A O 1
ATOM 1380 N N . LEU A 1 185 ? -19.318 12.438 9.400 1.00 84.94 185 LEU A N 1
ATOM 1381 C CA . LEU A 1 185 ? -17.993 12.271 8.803 1.00 84.94 185 LEU A CA 1
ATOM 1382 C C . LEU A 1 185 ? -18.074 11.296 7.618 1.00 84.94 185 LEU A C 1
ATOM 1384 O O . LEU A 1 185 ? -18.244 11.724 6.481 1.00 84.94 185 LEU A O 1
ATOM 1388 N N . ILE A 1 186 ? -18.043 9.991 7.891 1.00 88.94 186 ILE A N 1
ATOM 1389 C CA . ILE A 1 186 ? -18.313 8.931 6.904 1.00 88.94 186 ILE A CA 1
ATOM 1390 C C . ILE A 1 186 ? -19.544 8.146 7.357 1.00 88.94 186 ILE A C 1
ATOM 1392 O O . ILE A 1 186 ? -20.524 8.041 6.623 1.00 88.94 186 ILE A O 1
ATOM 1396 N N . GLY A 1 187 ? -19.504 7.646 8.593 1.00 88.81 187 GLY A N 1
ATOM 1397 C CA . GLY A 1 187 ? -20.608 6.972 9.262 1.00 88.81 187 GLY A CA 1
ATOM 1398 C C . GLY A 1 187 ? -21.572 7.943 9.946 1.00 88.81 187 GLY A C 1
ATOM 1399 O O . GLY A 1 187 ? -21.389 9.164 9.953 1.00 88.81 187 GLY A O 1
ATOM 1400 N N . VAL A 1 188 ? -22.645 7.389 10.515 1.00 92.75 188 VAL A N 1
ATOM 1401 C CA . VAL A 1 188 ? -23.640 8.168 11.269 1.00 92.75 188 VAL A CA 1
ATOM 1402 C C . VAL A 1 188 ? -23.014 8.817 12.514 1.00 92.75 188 VAL A C 1
ATOM 1404 O O . VAL A 1 188 ? -22.133 8.207 13.120 1.00 92.75 188 VAL A O 1
ATOM 1407 N N . PRO A 1 189 ? -23.457 10.016 12.932 1.00 94.50 189 PRO A N 1
ATOM 1408 C CA . PRO A 1 189 ? -22.914 10.650 14.129 1.00 94.50 189 PRO A CA 1
ATOM 1409 C C . PRO A 1 189 ? -23.160 9.807 15.389 1.00 94.50 189 PRO A C 1
ATOM 1411 O O . PRO A 1 189 ? -24.199 9.152 15.521 1.00 94.50 189 PRO A O 1
ATOM 1414 N N . THR A 1 190 ? -22.218 9.824 16.330 1.00 95.31 190 THR A N 1
ATOM 1415 C CA . THR A 1 190 ? -22.263 8.977 17.528 1.00 95.31 190 THR A CA 1
ATOM 1416 C C . THR A 1 190 ? -23.470 9.293 18.414 1.00 95.31 190 THR A C 1
ATOM 1418 O O . THR A 1 190 ? -24.074 8.372 18.958 1.00 95.31 190 THR A O 1
ATOM 1421 N N . ASN A 1 191 ? -23.912 10.550 18.496 1.00 94.44 191 ASN A N 1
ATOM 1422 C CA . ASN A 1 191 ? -25.135 10.905 19.221 1.00 94.44 191 ASN A CA 1
ATOM 1423 C C . ASN A 1 191 ? -26.395 10.225 18.636 1.00 94.44 191 ASN A C 1
ATOM 1425 O O . ASN A 1 191 ? -27.308 9.872 19.381 1.00 94.44 191 ASN A O 1
ATOM 1429 N N . ILE A 1 192 ? -26.437 9.958 17.326 1.00 94.19 192 ILE A N 1
ATOM 1430 C CA . ILE A 1 192 ? -27.509 9.186 16.687 1.00 94.19 192 ILE A CA 1
ATOM 1431 C C . ILE A 1 192 ? -27.428 7.720 17.112 1.00 94.19 192 ILE A C 1
ATOM 1433 O O . ILE A 1 192 ? -28.449 7.127 17.455 1.00 94.19 192 ILE A O 1
ATOM 1437 N N . ILE A 1 193 ? -26.222 7.143 17.146 1.00 95.25 193 ILE A N 1
ATOM 1438 C CA . ILE A 1 193 ? -26.003 5.768 17.626 1.00 95.25 193 ILE A CA 1
ATOM 1439 C C . ILE A 1 193 ? -26.490 5.635 19.075 1.00 95.25 193 ILE A C 1
ATOM 1441 O O . ILE A 1 193 ? -27.225 4.700 19.388 1.00 95.25 193 ILE A O 1
ATOM 1445 N N . GLN A 1 194 ? -26.154 6.599 19.937 1.00 96.31 194 GLN A N 1
ATOM 1446 C CA . GLN A 1 194 ? -26.609 6.646 21.330 1.00 96.31 194 GLN A CA 1
ATOM 1447 C C . GLN A 1 194 ? -28.137 6.682 21.449 1.00 96.31 194 GLN A C 1
ATOM 1449 O O . GLN A 1 194 ? -28.699 6.036 22.331 1.00 96.31 194 GLN A O 1
ATOM 1454 N N . MET A 1 195 ? -28.821 7.408 20.559 1.00 94.00 195 MET A N 1
ATOM 1455 C CA . MET A 1 195 ? -30.285 7.445 20.537 1.00 94.00 195 MET A CA 1
ATOM 1456 C C . MET A 1 195 ? -30.901 6.113 20.097 1.00 94.00 195 MET A C 1
ATOM 1458 O O . MET A 1 195 ? -31.906 5.699 20.671 1.00 94.00 195 MET A O 1
ATOM 1462 N N . ILE A 1 196 ? -30.311 5.438 19.104 1.00 94.62 196 ILE A N 1
ATOM 1463 C CA . ILE A 1 196 ? -30.807 4.152 18.584 1.00 94.62 196 ILE A CA 1
ATOM 1464 C C . ILE A 1 196 ? -30.609 3.029 19.610 1.00 94.62 196 ILE A C 1
ATOM 1466 O O . ILE A 1 196 ? -31.509 2.219 19.824 1.00 94.62 196 ILE A O 1
ATOM 1470 N N . TYR A 1 197 ? -29.439 2.984 20.247 1.00 96.69 197 TYR A N 1
ATOM 1471 C CA . TYR A 1 197 ? -29.013 1.886 21.119 1.00 96.69 197 TYR A CA 1
ATOM 1472 C C . TYR A 1 197 ? -28.993 2.267 22.599 1.00 96.69 197 TYR A C 1
ATOM 1474 O O . TYR A 1 197 ? -28.203 1.724 23.372 1.00 96.69 197 TYR A O 1
ATOM 1482 N N . LYS A 1 198 ? -29.847 3.209 23.006 1.00 94.81 198 LYS A N 1
ATOM 1483 C CA . LYS A 1 198 ? -29.933 3.660 24.395 1.00 94.81 198 LYS A CA 1
ATOM 1484 C C . LYS A 1 198 ? -30.063 2.463 25.345 1.00 94.81 198 LYS A C 1
ATOM 1486 O O . LYS A 1 198 ? -30.952 1.633 25.175 1.00 94.81 198 LYS A O 1
ATOM 1491 N N . ASP A 1 199 ? -29.160 2.391 26.324 1.00 94.06 199 ASP A N 1
ATOM 1492 C CA . ASP A 1 199 ? -29.072 1.315 27.322 1.00 94.06 199 ASP A CA 1
ATOM 1493 C C . ASP A 1 199 ? -28.910 -0.105 26.724 1.00 94.06 199 ASP A C 1
ATOM 1495 O O . ASP A 1 199 ? -29.121 -1.104 27.410 1.00 94.06 199 ASP A O 1
ATOM 1499 N N . ASN A 1 200 ? -28.510 -0.213 25.450 1.00 97.56 200 ASN A N 1
ATOM 1500 C CA . ASN A 1 200 ? -28.371 -1.472 24.718 1.00 97.56 200 ASN A CA 1
ATOM 1501 C C . ASN A 1 200 ? -26.994 -1.597 24.031 1.00 97.56 200 ASN A C 1
ATOM 1503 O O . ASN A 1 200 ? -26.907 -1.588 22.797 1.00 97.56 200 ASN A O 1
ATOM 1507 N N . PRO A 1 201 ? -25.901 -1.754 24.802 1.00 97.12 201 PRO A N 1
ATOM 1508 C CA . PRO A 1 201 ? -24.574 -1.970 24.229 1.00 97.12 201 PRO A CA 1
ATOM 1509 C C . PRO A 1 201 ? -24.504 -3.258 23.393 1.00 97.12 201 PRO A C 1
ATOM 1511 O O . PRO A 1 201 ? -23.823 -3.285 22.371 1.00 97.12 201 PRO A O 1
ATOM 1514 N N . GLN A 1 202 ? -25.256 -4.304 23.757 1.00 98.06 202 GLN A N 1
ATOM 1515 C CA . GLN A 1 202 ? -25.287 -5.550 22.985 1.00 98.06 202 GLN A CA 1
ATOM 1516 C C . GLN A 1 202 ? -25.844 -5.338 21.571 1.00 98.06 202 GLN A C 1
ATOM 1518 O O . GLN A 1 202 ? -25.311 -5.895 20.620 1.00 98.06 202 GLN A O 1
ATOM 1523 N N . GLY A 1 203 ? -26.843 -4.470 21.399 1.00 97.75 203 GLY A N 1
ATOM 1524 C CA . GLY A 1 203 ? -27.357 -4.122 20.073 1.00 97.75 203 GLY A CA 1
ATOM 1525 C C . GLY A 1 203 ? -26.300 -3.475 19.173 1.00 97.75 203 GLY A C 1
ATOM 1526 O O . GLY A 1 203 ? -26.267 -3.755 17.975 1.00 97.75 203 GLY A O 1
ATOM 1527 N N . ILE A 1 204 ? -25.393 -2.671 19.744 1.00 97.69 204 ILE A N 1
ATOM 1528 C CA . ILE A 1 204 ? -24.237 -2.141 19.007 1.00 97.69 204 ILE A CA 1
ATOM 1529 C C . ILE A 1 204 ? -23.307 -3.294 18.617 1.00 97.69 204 ILE A C 1
ATOM 1531 O O . ILE A 1 204 ? -22.919 -3.373 17.456 1.00 97.69 204 ILE A O 1
ATOM 1535 N N . VAL A 1 205 ? -22.985 -4.205 19.547 1.00 98.25 205 VAL A N 1
ATOM 1536 C CA . VAL A 1 205 ? -22.142 -5.390 19.282 1.00 98.25 205 VAL A CA 1
ATOM 1537 C C . VAL A 1 205 ? -22.710 -6.239 18.141 1.00 98.25 205 VAL A C 1
ATOM 1539 O O . VAL A 1 205 ? -21.980 -6.624 17.225 1.00 98.25 205 VAL A O 1
ATOM 1542 N N . ASP A 1 206 ? -24.012 -6.503 18.167 1.00 97.81 206 ASP A N 1
ATOM 1543 C CA . ASP A 1 206 ? -24.697 -7.299 17.152 1.00 97.81 206 ASP A CA 1
ATOM 1544 C C . ASP A 1 206 ? -24.642 -6.609 15.782 1.00 97.81 206 ASP A C 1
ATOM 1546 O O . ASP A 1 206 ? -24.338 -7.253 14.774 1.00 97.81 206 ASP A O 1
ATOM 1550 N N . TYR A 1 207 ? -24.857 -5.287 15.746 1.00 96.56 207 TYR A N 1
ATOM 1551 C CA . TYR A 1 207 ? -24.759 -4.499 14.520 1.00 96.56 207 TYR A CA 1
ATOM 1552 C C . TYR A 1 207 ? -23.334 -4.473 13.963 1.00 96.56 207 TYR A C 1
ATOM 1554 O O . TYR A 1 207 ? -23.151 -4.734 12.782 1.00 96.56 207 TYR A O 1
ATOM 1562 N N . ILE A 1 208 ? -22.307 -4.208 14.778 1.00 96.88 208 ILE A N 1
ATOM 1563 C CA . ILE A 1 208 ? -20.928 -4.127 14.268 1.00 96.88 208 ILE A CA 1
ATOM 1564 C C . ILE A 1 208 ? -20.382 -5.490 13.825 1.00 96.88 208 ILE A C 1
ATOM 1566 O O . ILE A 1 208 ? -19.481 -5.536 12.992 1.00 96.88 208 ILE A O 1
ATOM 1570 N N . ASN A 1 209 ? -20.908 -6.605 14.344 1.00 97.62 209 ASN A N 1
ATOM 1571 C CA . ASN A 1 209 ? -20.541 -7.946 13.882 1.00 97.62 209 ASN A CA 1
ATOM 1572 C C . ASN A 1 209 ? -21.103 -8.260 12.487 1.00 97.62 209 ASN A C 1
ATOM 1574 O O . ASN A 1 209 ? -20.452 -8.974 11.723 1.00 97.62 209 ASN A O 1
ATOM 1578 N N . ASN A 1 210 ? -22.297 -7.753 12.172 1.00 96.75 210 ASN A N 1
ATOM 1579 C CA . ASN A 1 210 ? -22.980 -7.983 10.901 1.00 96.75 210 ASN A CA 1
ATOM 1580 C C . ASN A 1 210 ? -23.758 -6.728 10.456 1.00 96.75 210 ASN A C 1
ATOM 1582 O O . ASN A 1 210 ? -24.995 -6.705 10.532 1.00 96.75 210 ASN A O 1
ATOM 1586 N N . PRO A 1 211 ? -23.041 -5.667 10.046 1.00 94.69 211 PRO A N 1
ATOM 1587 C CA . PRO A 1 211 ? -23.653 -4.390 9.722 1.00 94.69 211 PRO A CA 1
ATOM 1588 C C . PRO A 1 211 ? -24.574 -4.528 8.514 1.00 94.69 211 PRO A C 1
ATOM 1590 O O . PRO A 1 211 ? -24.345 -5.326 7.608 1.00 94.69 211 PRO A O 1
ATOM 1593 N N . LYS A 1 212 ? -25.643 -3.734 8.508 1.00 90.44 212 LYS A N 1
ATOM 1594 C CA . LYS A 1 212 ? -26.575 -3.651 7.383 1.00 90.44 212 LYS A CA 1
ATOM 1595 C C . LYS A 1 212 ? -26.568 -2.233 6.857 1.00 90.44 212 LYS A C 1
ATOM 1597 O O . LYS A 1 212 ? -26.696 -1.298 7.645 1.00 90.44 212 LYS A O 1
ATOM 1602 N N . ASN A 1 213 ? -26.493 -2.070 5.541 1.00 89.12 213 ASN A N 1
ATOM 1603 C CA . ASN A 1 213 ? -26.734 -0.765 4.951 1.00 89.12 213 ASN A CA 1
ATOM 1604 C C . ASN A 1 213 ? -28.239 -0.453 5.020 1.00 89.12 213 ASN A C 1
ATOM 1606 O O . ASN A 1 213 ? -29.033 -0.953 4.229 1.00 89.12 213 ASN A O 1
ATOM 1610 N N . LEU A 1 214 ? -28.635 0.310 6.040 1.00 86.75 214 LEU A N 1
ATOM 1611 C CA . LEU A 1 214 ? -30.026 0.717 6.269 1.00 86.75 214 LEU A CA 1
ATOM 1612 C C . LEU A 1 214 ? -30.366 2.054 5.595 1.00 86.75 214 LEU A C 1
ATOM 1614 O O . LEU A 1 214 ? -31.496 2.525 5.717 1.00 86.75 214 LEU A O 1
ATOM 1618 N N . ARG A 1 215 ? -29.381 2.705 4.968 1.00 83.88 215 ARG A N 1
ATOM 1619 C CA . ARG A 1 215 ? -29.482 4.069 4.461 1.00 83.88 215 ARG A CA 1
ATOM 1620 C C . ARG A 1 215 ? -28.637 4.229 3.208 1.00 83.88 215 ARG A C 1
ATOM 1622 O O . ARG A 1 215 ? -27.426 4.388 3.304 1.00 83.88 215 ARG A O 1
ATOM 1629 N N . ASP A 1 216 ? -29.299 4.313 2.061 1.00 86.88 216 ASP A N 1
ATOM 1630 C CA . ASP A 1 216 ? -28.645 4.471 0.755 1.00 86.88 216 ASP A CA 1
ATOM 1631 C C . ASP A 1 216 ? -27.755 5.723 0.668 1.00 86.88 216 ASP A C 1
ATOM 1633 O O . ASP A 1 216 ? -26.842 5.791 -0.151 1.00 86.88 216 ASP A O 1
ATOM 1637 N N . ASP A 1 217 ? -28.000 6.725 1.523 1.00 86.62 217 ASP A N 1
ATOM 1638 C CA . ASP A 1 217 ? -27.177 7.926 1.603 1.00 86.62 217 ASP A CA 1
ATOM 1639 C C . ASP A 1 217 ? -25.865 7.735 2.380 1.00 86.62 217 ASP A C 1
ATOM 1641 O O . ASP A 1 217 ? -25.094 8.688 2.450 1.00 86.62 217 ASP A O 1
ATOM 1645 N N . TYR A 1 218 ? -25.581 6.556 2.945 1.00 85.50 218 TYR A N 1
ATOM 1646 C CA . TYR A 1 218 ? -24.332 6.216 3.637 1.00 85.50 218 TYR A CA 1
ATOM 1647 C C . TYR A 1 218 ? -23.594 5.057 2.945 1.00 85.50 218 TYR A C 1
ATOM 1649 O O . TYR A 1 218 ? -24.230 4.128 2.439 1.00 85.50 218 TYR A O 1
ATOM 1657 N N . PRO A 1 219 ? -22.246 5.072 2.944 1.00 87.44 219 PRO A N 1
ATOM 1658 C CA . PRO A 1 219 ? -21.478 3.917 2.499 1.00 87.44 219 PRO A CA 1
ATOM 1659 C C . PRO A 1 219 ? -21.693 2.724 3.441 1.00 87.44 219 PRO A C 1
ATOM 1661 O O . PRO A 1 219 ? -22.072 2.883 4.605 1.00 87.44 219 PRO A O 1
ATOM 1664 N N . GLU A 1 220 ? -21.420 1.521 2.939 1.00 89.88 220 GLU A N 1
ATOM 1665 C CA . GLU A 1 220 ? -21.476 0.305 3.746 1.00 89.88 220 GLU A CA 1
ATOM 1666 C C . GLU A 1 220 ? -20.417 0.332 4.861 1.00 89.88 220 GLU A C 1
ATOM 1668 O O . GLU A 1 220 ? -19.260 0.691 4.639 1.00 89.88 220 GLU A O 1
ATOM 1673 N N . MET A 1 221 ? -20.821 -0.041 6.079 1.00 93.75 221 MET A N 1
ATOM 1674 C CA . MET A 1 221 ? -19.901 -0.170 7.208 1.00 93.75 221 MET A CA 1
ATOM 1675 C C . MET A 1 221 ? -19.218 -1.544 7.156 1.00 93.75 221 MET A C 1
ATOM 1677 O O . MET A 1 221 ? -19.924 -2.550 7.110 1.00 93.75 221 MET A O 1
ATOM 1681 N N . PRO A 1 222 ? -17.878 -1.631 7.238 1.00 92.81 222 PRO A N 1
ATOM 1682 C CA . PRO A 1 222 ? -17.194 -2.918 7.294 1.00 92.81 222 PRO A CA 1
ATOM 1683 C C . PRO A 1 222 ? -17.477 -3.654 8.619 1.00 92.81 222 PRO A C 1
ATOM 1685 O O . PRO A 1 222 ? -17.554 -3.010 9.675 1.00 92.81 222 PRO A O 1
ATOM 1688 N N . PRO A 1 223 ? -17.585 -4.998 8.613 1.00 96.44 223 PRO A N 1
ATOM 1689 C CA . PRO A 1 223 ? -17.799 -5.774 9.830 1.00 96.44 223 PRO A CA 1
ATOM 1690 C C . PRO A 1 223 ? -16.589 -5.692 10.769 1.00 96.44 223 PRO A C 1
ATOM 1692 O O . PRO A 1 223 ? -15.439 -5.819 10.358 1.00 96.44 223 PRO A O 1
ATOM 1695 N N . GLN A 1 224 ? -16.859 -5.549 12.064 1.00 97.31 224 GLN A N 1
ATOM 1696 C CA . GLN A 1 224 ? -15.865 -5.494 13.144 1.00 97.31 224 GLN A CA 1
ATOM 1697 C C . GLN A 1 224 ? -15.757 -6.834 13.890 1.00 97.31 224 GLN A C 1
ATOM 1699 O O . GLN A 1 224 ? -15.390 -6.898 15.065 1.00 97.31 224 GLN A O 1
ATOM 1704 N N . ASN A 1 225 ? -16.100 -7.932 13.211 1.00 95.56 225 ASN A N 1
ATOM 1705 C CA . ASN A 1 225 ? -16.159 -9.272 13.795 1.00 95.56 225 ASN A CA 1
ATOM 1706 C C . ASN A 1 225 ? -14.780 -9.844 14.180 1.00 95.56 225 ASN A C 1
ATOM 1708 O O . ASN A 1 225 ? -14.728 -10.770 14.989 1.00 95.56 225 ASN A O 1
ATOM 1712 N N . TYR A 1 226 ? -13.693 -9.243 13.689 1.00 93.81 226 TYR A N 1
ATOM 1713 C CA . TYR A 1 226 ? -12.305 -9.574 14.025 1.00 93.81 226 TYR A CA 1
ATOM 1714 C C . TYR A 1 226 ? -11.857 -9.083 15.414 1.00 93.81 226 TYR A C 1
ATOM 1716 O O . TYR A 1 226 ? -10.832 -9.538 15.922 1.00 93.81 226 TYR A O 1
ATOM 1724 N N . LEU A 1 227 ? -12.587 -8.143 16.029 1.00 94.81 227 LEU A N 1
ATOM 1725 C CA . LEU A 1 227 ? -12.304 -7.687 17.390 1.00 94.81 227 LEU A CA 1
ATOM 1726 C C . LEU A 1 227 ? -12.641 -8.788 18.409 1.00 94.81 227 LEU A C 1
ATOM 1728 O O . LEU A 1 227 ? -13.530 -9.610 18.181 1.00 94.81 227 LEU A O 1
ATOM 1732 N N . SER A 1 228 ? -11.968 -8.788 19.561 1.00 94.38 228 SER A N 1
ATOM 1733 C CA . SER A 1 228 ? -12.356 -9.668 20.669 1.00 94.38 228 SER A CA 1
ATOM 1734 C C . SER A 1 228 ? -13.707 -9.251 21.254 1.00 94.38 228 SER A C 1
ATOM 1736 O O . SER A 1 228 ? -14.067 -8.072 21.221 1.00 94.38 228 SER A O 1
ATOM 1738 N N . ASP A 1 229 ? -14.439 -10.198 21.841 1.00 95.38 229 ASP A N 1
ATOM 1739 C CA . ASP A 1 229 ? -15.750 -9.923 22.445 1.00 95.38 229 ASP A CA 1
ATOM 1740 C C . ASP A 1 229 ? -15.660 -8.874 23.566 1.00 95.38 229 ASP A C 1
ATOM 1742 O O . ASP A 1 229 ? -16.472 -7.950 23.618 1.00 95.38 229 ASP A O 1
ATOM 1746 N N . ASP A 1 230 ? -14.599 -8.934 24.378 1.00 93.56 230 ASP A N 1
ATOM 1747 C CA . ASP A 1 230 ? -14.293 -7.925 25.399 1.00 93.56 230 ASP A CA 1
ATOM 1748 C C . ASP A 1 230 ? -14.121 -6.520 24.797 1.00 93.56 230 ASP A C 1
ATOM 1750 O O . ASP A 1 230 ? -14.602 -5.540 25.363 1.00 93.56 230 ASP A O 1
ATOM 1754 N N . ALA A 1 231 ? -13.442 -6.399 23.649 1.00 94.62 231 ALA A N 1
ATOM 1755 C CA . ALA A 1 231 ? -13.238 -5.110 22.990 1.00 94.62 231 ALA A CA 1
ATOM 1756 C C . ALA A 1 231 ? -14.534 -4.580 22.366 1.00 94.62 231 ALA A C 1
ATOM 1758 O O . ALA A 1 231 ? -14.815 -3.388 22.478 1.00 94.62 231 ALA A O 1
ATOM 1759 N N . LYS A 1 232 ? -15.339 -5.461 21.753 1.00 96.88 232 LYS A N 1
ATOM 1760 C CA . LYS A 1 232 ? -16.643 -5.114 21.165 1.00 96.88 232 LYS A CA 1
ATOM 1761 C C . LYS A 1 232 ? -17.603 -4.572 22.220 1.00 96.88 232 LYS A C 1
ATOM 1763 O O . LYS A 1 232 ? -18.211 -3.524 22.012 1.00 96.88 232 LYS A O 1
ATOM 1768 N N . LEU A 1 233 ? -17.714 -5.251 23.361 1.00 96.62 233 LEU A N 1
ATOM 1769 C CA . LEU A 1 233 ? -18.586 -4.794 24.438 1.00 96.62 233 LEU A CA 1
ATOM 1770 C C . LEU A 1 233 ? -18.063 -3.493 25.061 1.00 96.62 233 LEU A C 1
ATOM 1772 O O . LEU A 1 233 ? -18.827 -2.545 25.223 1.00 96.62 233 LEU A O 1
ATOM 1776 N N . ALA A 1 234 ? -16.755 -3.403 25.326 1.00 95.69 234 ALA A N 1
ATOM 1777 C CA . ALA A 1 234 ? -16.164 -2.202 25.912 1.00 95.69 234 ALA A CA 1
ATOM 1778 C C . ALA A 1 234 ? -16.324 -0.964 25.012 1.00 95.69 234 ALA A C 1
ATOM 1780 O O . ALA A 1 234 ? -16.597 0.124 25.520 1.00 95.69 234 ALA A O 1
ATOM 1781 N N . VAL A 1 235 ? -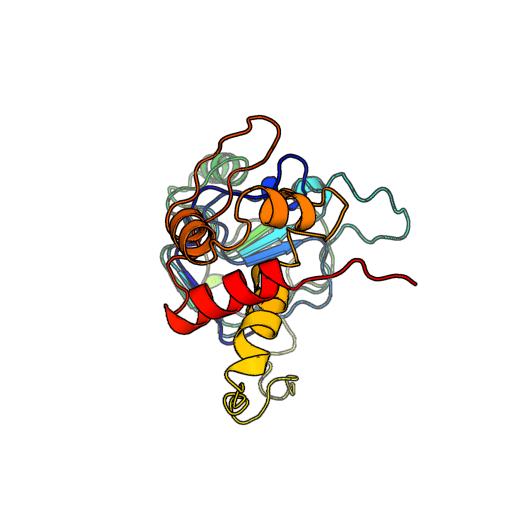16.168 -1.095 23.687 1.00 96.38 235 VAL A N 1
ATOM 1782 C CA . VAL A 1 235 ? -16.369 0.037 22.765 1.00 96.38 235 VAL A CA 1
ATOM 1783 C C . VAL A 1 235 ? -17.841 0.422 22.653 1.00 96.38 235 VAL A C 1
ATOM 1785 O O . VAL A 1 235 ? -18.144 1.611 22.614 1.00 96.38 235 VAL A O 1
ATOM 1788 N N . ALA A 1 236 ? -18.760 -0.548 22.672 1.00 97.19 236 ALA A N 1
ATOM 1789 C CA . ALA A 1 236 ? -20.195 -0.279 22.684 1.00 97.19 236 ALA A CA 1
ATOM 1790 C C . ALA A 1 236 ? -20.612 0.508 23.936 1.00 97.19 236 ALA A C 1
ATOM 1792 O O . ALA A 1 236 ? -21.302 1.521 23.829 1.00 97.19 236 ALA A O 1
ATOM 1793 N N . GLU A 1 237 ? -20.141 0.095 25.116 1.00 95.94 237 GLU A N 1
ATOM 1794 C CA . GLU A 1 237 ? -20.354 0.829 26.367 1.00 95.94 237 GLU A CA 1
ATOM 1795 C C . GLU A 1 237 ? -19.738 2.230 26.305 1.00 95.94 237 GLU A C 1
ATOM 1797 O O . GLU A 1 237 ? -20.397 3.211 26.645 1.00 95.94 237 GLU A O 1
ATOM 1802 N N . TYR A 1 238 ? -18.500 2.351 25.817 1.00 95.38 238 TYR A N 1
ATOM 1803 C CA . TYR A 1 238 ? -17.825 3.642 25.701 1.00 95.38 238 TYR A CA 1
ATOM 1804 C C . TYR A 1 238 ? -18.574 4.608 24.775 1.00 95.38 238 TYR A C 1
ATOM 1806 O O . TYR A 1 238 ? -18.804 5.757 25.159 1.00 95.38 238 TYR A O 1
ATOM 1814 N N . ILE A 1 239 ? -19.037 4.136 23.611 1.00 95.81 239 ILE A N 1
ATOM 1815 C CA . ILE A 1 239 ? -19.860 4.903 22.664 1.00 95.81 239 ILE A CA 1
ATOM 1816 C C . ILE A 1 239 ? -21.088 5.496 23.360 1.00 95.81 239 ILE A C 1
ATOM 1818 O O . ILE A 1 239 ? -21.396 6.669 23.154 1.00 95.81 239 ILE A O 1
ATOM 1822 N N . LEU A 1 240 ? -21.754 4.732 24.233 1.00 95.81 240 LEU A N 1
ATOM 1823 C CA . LEU A 1 240 ? -22.918 5.195 24.997 1.00 95.81 240 LEU A CA 1
ATOM 1824 C C . LEU A 1 240 ? -22.583 6.231 26.086 1.00 95.81 240 LEU A C 1
ATOM 1826 O O . LEU A 1 240 ? -23.485 6.899 26.585 1.00 95.81 240 LEU A O 1
ATOM 1830 N N . THR A 1 241 ? -21.304 6.404 26.432 1.00 93.75 241 THR A N 1
ATOM 1831 C CA . THR A 1 241 ? -20.836 7.387 27.430 1.00 93.75 241 THR A CA 1
ATOM 1832 C C . THR A 1 241 ? -20.212 8.649 26.837 1.00 93.75 241 THR A C 1
ATOM 1834 O O . THR A 1 241 ? -19.959 9.599 27.585 1.00 93.75 241 THR A O 1
ATOM 1837 N N . LEU A 1 242 ? -19.956 8.671 25.522 1.00 91.88 242 LEU A N 1
ATOM 1838 C CA . LEU A 1 242 ? -19.376 9.823 24.833 1.00 91.88 242 LEU A CA 1
ATOM 1839 C C . LEU A 1 242 ? -20.226 11.079 25.041 1.00 91.88 242 LEU A C 1
ATOM 1841 O O . LEU A 1 242 ? -21.455 11.025 25.107 1.00 91.88 242 LEU A O 1
ATOM 1845 N N . LYS A 1 243 ? -19.547 12.219 25.137 1.00 88.69 243 LYS A N 1
ATOM 1846 C CA . LYS A 1 243 ? -20.143 13.541 25.336 1.00 88.69 243 LYS A CA 1
ATOM 1847 C C . LYS A 1 243 ? -19.707 14.468 24.201 1.00 88.69 243 LYS A C 1
ATOM 1849 O O . LYS A 1 243 ? -18.674 14.195 23.591 1.00 88.69 243 LYS A O 1
ATOM 1854 N N . PRO A 1 244 ? -20.443 15.562 23.943 1.00 81.62 244 PRO A N 1
ATOM 1855 C CA . PRO A 1 244 ? -19.970 16.581 23.021 1.00 81.62 244 PRO A CA 1
ATOM 1856 C C . PRO A 1 244 ? -18.664 17.165 23.567 1.00 81.62 244 PRO A C 1
ATOM 1858 O O . PRO A 1 244 ? -18.596 17.524 24.747 1.00 81.62 244 PRO A O 1
ATOM 1861 N N . GLU A 1 245 ? -17.637 17.255 22.727 1.00 67.31 245 GLU A N 1
ATOM 1862 C CA . GLU A 1 245 ? -16.450 18.043 23.049 1.00 67.31 245 GLU A CA 1
ATOM 1863 C C . GLU A 1 245 ? -16.829 19.521 22.923 1.00 67.31 245 GLU A C 1
ATOM 1865 O O . GLU A 1 245 ? -17.033 20.040 21.828 1.00 67.31 245 GLU A O 1
ATOM 1870 N N . PHE A 1 246 ? -17.004 20.196 24.059 1.00 51.16 246 PHE A N 1
ATOM 1871 C CA . PHE A 1 246 ? -17.088 21.652 24.082 1.00 51.16 246 PHE A CA 1
ATOM 1872 C C . PHE A 1 246 ? -15.654 22.187 24.077 1.00 51.16 246 PHE A C 1
ATOM 1874 O O . PHE A 1 246 ? -14.926 21.958 25.044 1.00 51.16 246 PHE A O 1
ATOM 1881 N N . ASN A 1 247 ? -15.258 22.848 22.985 1.00 39.56 247 ASN A N 1
ATOM 1882 C CA . ASN A 1 247 ? -14.056 23.688 22.951 1.00 39.56 247 ASN A CA 1
ATOM 1883 C C . ASN A 1 247 ? -14.161 24.834 23.962 1.00 39.56 247 ASN A C 1
ATOM 1885 O O . ASN A 1 247 ? -15.251 25.451 24.031 1.00 39.56 247 ASN A O 1
#

Sequence (247 aa):
MRNNFVSDNNHENFGAPGSIVSGIPPGTGILVMAADDVIIENNIISGNNNVGIAITDFENGGAKASKDPESDPNPDRVTILDNFMINNGNNPVGEIKALMMTQFSTKGPDILAIGGGEGSSILNISRYRTWGLSDFGVPSINDTKNIKSFLLDEPAKPRKISKKSLGEMTYYGICSGCHAYDIRLIGVPTNIIQMIYKDNPQGIVDYINNPKNLRDDYPEMPPQNYLSDDAKLAVAEYILTLKPEFN

Organism: NCBI:txid652676